Protein AF-A0A1Q8TPG1-F1 (afdb_monomer)

Radius of gyration: 28.43 Å; Cα contacts (8 Å, |Δi|>4): 193; chains: 1; bounding box: 61×36×104 Å

Sequence (249 aa):
MRFALHAEGLSKEALDLLPIDPAAPRGQRLRRALALKKELDELVERAVIAEREEGTTWAQLADATGISKQAAHERWAGNVTAWAANGRTMFPPDSQHSTLEVARRLDQVYADLDSRHSQDAVSSGLEAVRFPGAAAAEAARRERATGLHTRLALLDERLVTAYDEWKLLNDAGARQGARVEALHRLAALNEEIAALYEELTGAEPELADEHRNSAERARTSVTSNREYAELLAAKAEAAPAITSSEGTR

Foldseek 3Di:
DVLLVLVVVLVVLVVVLPDPDPPDDPCPSVVSVVVSVVSVVVSVLVVLLVCLVVLNQLCNVCVVVVHDSVVSCVSRVVVNVVCLLVDPPPPPPPDPDDPLRVQQVSLVVVCVVDVPDDSNNRNCPDCCNVPVCPVVVLVVLNVVLVVLVVVLVVLVVVLVVLVVVLVVCVVVVHDLVSNLVSLQSNLVSLQVNLVSLCVVCVSRVSCNVVSNVSSVVSNVSSVVSNVVSVVSVVVNVPDDPPPPPDPDD

Solvent-accessible surface area (backbone atoms only — not comparable to full-atom values): 13698 Å² total; per-residue (Å²): 114,73,52,59,62,49,51,53,51,50,51,53,55,57,55,68,61,66,68,82,62,88,83,58,62,89,63,52,66,58,53,52,53,51,48,52,49,51,56,50,52,56,43,50,54,50,49,52,41,53,41,21,66,74,61,54,48,55,61,56,54,7,61,78,67,76,49,51,44,65,58,43,41,73,72,42,44,68,59,43,53,52,41,69,75,65,46,95,72,76,59,61,92,84,51,92,64,55,71,69,58,54,28,48,53,49,6,50,57,50,24,72,76,38,85,85,44,54,75,42,66,49,38,63,70,34,56,62,68,73,35,83,57,43,65,59,53,52,50,52,32,47,53,51,38,53,55,50,52,55,53,48,54,56,49,51,56,50,45,54,52,43,49,53,51,36,49,52,37,57,76,69,66,48,61,55,68,62,46,31,53,34,27,50,51,50,19,53,50,23,49,56,50,18,52,52,23,54,55,39,27,76,45,37,58,62,45,25,69,60,24,48,53,50,17,51,52,24,47,51,48,22,51,55,27,48,55,51,23,50,56,46,50,54,54,55,72,69,52,76,82,79,73,80,73,80,80,86,125

Structure (mmCIF, N/CA/C/O backbone):
data_AF-A0A1Q8TPG1-F1
#
_entry.id   AF-A0A1Q8TPG1-F1
#
loop_
_atom_site.group_PDB
_atom_site.id
_atom_site.type_symbol
_atom_site.label_atom_id
_atom_site.label_alt_id
_atom_site.label_comp_id
_atom_site.label_asym_id
_atom_site.label_entity_id
_atom_site.label_seq_id
_atom_site.pdbx_PDB_ins_code
_atom_site.Cartn_x
_atom_site.Cartn_y
_atom_site.Cartn_z
_atom_site.occupancy
_atom_site.B_iso_or_equiv
_atom_site.auth_seq_id
_atom_site.auth_comp_id
_atom_site.auth_asym_id
_atom_site.auth_atom_id
_atom_site.pdbx_PDB_model_num
ATOM 1 N N . MET A 1 1 ? 3.899 0.477 -19.767 1.00 52.19 1 MET A N 1
ATOM 2 C CA . MET A 1 1 ? 3.941 1.222 -21.050 1.00 52.19 1 MET A CA 1
ATOM 3 C C . MET A 1 1 ? 4.735 2.539 -21.037 1.00 52.19 1 MET A C 1
ATOM 5 O O . MET A 1 1 ? 5.465 2.778 -21.989 1.00 52.19 1 MET A O 1
ATOM 9 N N . ARG A 1 2 ? 4.698 3.368 -19.978 1.00 59.44 2 ARG A N 1
ATOM 10 C CA . ARG A 1 2 ? 5.685 4.466 -19.808 1.00 59.44 2 ARG A CA 1
ATOM 11 C C . ARG A 1 2 ? 7.141 3.969 -19.841 1.00 59.44 2 ARG A C 1
ATOM 13 O O . ARG A 1 2 ? 8.011 4.676 -20.322 1.00 59.44 2 ARG A O 1
ATOM 20 N N . PHE A 1 3 ? 7.377 2.740 -19.378 1.00 61.69 3 PHE A N 1
ATOM 21 C CA . PHE A 1 3 ? 8.68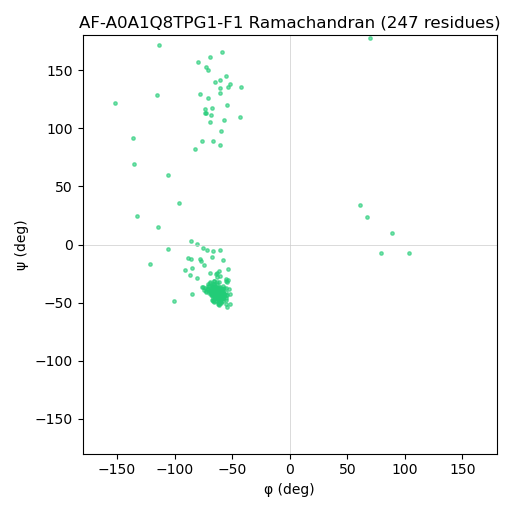7 2.086 -19.357 1.00 61.69 3 PHE A CA 1
ATOM 22 C C . PHE A 1 3 ? 9.408 2.097 -20.717 1.00 61.69 3 PHE A C 1
ATOM 24 O O . PHE A 1 3 ? 10.542 2.545 -20.801 1.00 61.69 3 PHE A O 1
ATOM 31 N N . ALA A 1 4 ? 8.750 1.667 -21.794 1.00 59.38 4 ALA A N 1
ATOM 32 C CA . ALA A 1 4 ? 9.419 1.472 -23.078 1.00 59.38 4 ALA A CA 1
ATOM 33 C C . ALA A 1 4 ? 9.704 2.790 -23.835 1.00 59.38 4 ALA A C 1
ATOM 35 O O . ALA A 1 4 ? 10.794 2.935 -24.378 1.00 59.38 4 ALA A O 1
ATOM 36 N N . LEU A 1 5 ? 8.812 3.796 -23.780 1.00 63.19 5 LEU A N 1
ATOM 37 C CA . LEU A 1 5 ? 9.116 5.146 -24.301 1.00 63.19 5 LEU A CA 1
ATOM 38 C C . LEU A 1 5 ? 10.296 5.781 -23.567 1.00 63.19 5 LEU A C 1
ATOM 40 O O . LEU A 1 5 ? 11.124 6.469 -24.158 1.00 63.19 5 LEU A O 1
ATOM 44 N N . HIS A 1 6 ? 10.360 5.545 -22.261 1.00 68.12 6 HIS A N 1
ATOM 45 C CA . HIS A 1 6 ? 11.427 6.068 -21.430 1.00 68.12 6 HIS A CA 1
ATOM 46 C C . HIS A 1 6 ? 12.752 5.351 -21.688 1.00 68.12 6 HIS A C 1
ATOM 48 O O . HIS A 1 6 ? 13.788 5.999 -21.754 1.00 68.12 6 HIS A O 1
ATOM 54 N N . ALA A 1 7 ? 12.725 4.035 -21.916 1.00 68.06 7 ALA A N 1
ATOM 55 C CA . ALA A 1 7 ? 13.896 3.262 -22.319 1.00 68.06 7 ALA A CA 1
ATOM 56 C C . ALA A 1 7 ? 14.445 3.701 -23.692 1.00 68.06 7 ALA A C 1
ATOM 58 O O . ALA A 1 7 ? 15.659 3.829 -23.851 1.00 68.06 7 ALA A O 1
ATOM 59 N N . GLU A 1 8 ? 13.574 3.992 -24.666 1.00 70.50 8 GLU A N 1
ATOM 60 C CA . GLU A 1 8 ? 13.982 4.552 -25.963 1.00 70.50 8 GLU A CA 1
ATOM 61 C C . GLU A 1 8 ? 14.649 5.927 -25.782 1.00 70.50 8 GLU A C 1
ATOM 63 O O . GLU A 1 8 ? 15.769 6.135 -26.257 1.00 70.50 8 GLU A O 1
ATOM 68 N N . GLY A 1 9 ? 14.015 6.838 -25.033 1.00 74.75 9 GLY A N 1
ATOM 69 C CA . GLY A 1 9 ? 14.579 8.153 -24.707 1.00 74.75 9 GLY A CA 1
ATOM 70 C C . GLY A 1 9 ? 15.949 8.053 -24.032 1.00 74.75 9 GLY A C 1
ATOM 71 O O . GLY A 1 9 ? 16.911 8.668 -24.492 1.00 74.75 9 GLY A O 1
ATOM 72 N N . LEU A 1 10 ? 16.065 7.184 -23.027 1.00 77.75 10 LEU A N 1
ATOM 73 C CA . LEU A 1 10 ? 17.316 6.875 -22.333 1.00 77.75 10 LEU A CA 1
ATOM 74 C C . LEU A 1 10 ? 18.406 6.371 -23.276 1.00 77.75 10 LEU A C 1
ATOM 76 O O . LEU A 1 10 ? 19.554 6.796 -23.166 1.00 77.75 10 LEU A O 1
ATOM 80 N N . SER A 1 11 ? 18.070 5.479 -24.211 1.00 75.19 11 SER A N 1
ATOM 81 C CA . SER A 1 11 ? 19.045 4.953 -25.171 1.00 75.19 11 SER A CA 1
ATOM 82 C C . SER A 1 11 ? 19.607 6.063 -26.063 1.00 75.19 11 SER A C 1
ATOM 84 O O . SER A 1 11 ? 20.819 6.150 -26.262 1.00 75.19 11 SER A O 1
ATOM 86 N N . LYS A 1 12 ? 18.747 6.976 -26.525 1.00 77.06 12 LYS A N 1
ATOM 87 C CA . LYS A 1 12 ? 19.144 8.126 -27.336 1.00 77.06 12 LYS A CA 1
ATOM 88 C C . LYS A 1 12 ? 20.002 9.106 -26.539 1.00 77.06 12 LYS A C 1
ATOM 90 O O . LYS A 1 12 ? 21.052 9.523 -27.017 1.00 77.06 12 LYS A O 1
ATOM 95 N N . GLU A 1 13 ? 19.599 9.429 -25.313 1.00 76.75 13 GLU A N 1
ATOM 96 C CA . GLU A 1 13 ? 20.371 10.303 -24.426 1.00 76.75 13 GLU A CA 1
ATOM 97 C C . GLU A 1 13 ? 21.735 9.705 -24.065 1.00 76.75 13 GLU A C 1
ATOM 99 O O . GLU A 1 13 ? 22.736 10.421 -24.025 1.00 76.75 13 GLU A O 1
ATOM 104 N N . ALA A 1 14 ? 21.801 8.388 -23.854 1.00 78.69 14 ALA A N 1
ATOM 105 C CA . ALA A 1 14 ? 23.050 7.676 -23.615 1.00 78.69 14 ALA A CA 1
ATOM 106 C C . ALA A 1 14 ? 23.975 7.720 -24.839 1.00 78.69 14 ALA A C 1
ATOM 108 O O . ALA A 1 14 ? 25.178 7.939 -24.692 1.00 78.69 14 ALA A O 1
ATOM 109 N N . LEU A 1 15 ? 23.431 7.568 -26.049 1.00 76.06 15 LEU A N 1
ATOM 110 C CA . LEU A 1 15 ? 24.200 7.716 -27.286 1.00 76.06 15 LEU A CA 1
ATOM 111 C C . LEU A 1 15 ? 24.680 9.163 -27.490 1.00 76.06 15 LEU A C 1
ATOM 113 O O . LEU A 1 15 ? 25.825 9.368 -27.890 1.00 76.06 15 LEU A O 1
ATOM 117 N N . ASP A 1 16 ? 23.877 10.164 -27.122 1.00 77.06 16 ASP A N 1
ATOM 118 C CA . ASP A 1 16 ? 24.239 11.591 -27.179 1.00 77.06 16 ASP A CA 1
ATOM 119 C C . ASP A 1 16 ? 25.353 11.990 -26.185 1.00 77.06 16 ASP A C 1
ATOM 121 O O . ASP A 1 16 ? 25.907 13.098 -26.270 1.00 77.06 16 ASP A O 1
ATOM 125 N N . LEU A 1 17 ? 25.711 11.104 -25.247 1.00 71.94 17 LEU A N 1
ATOM 126 C CA . LEU A 1 17 ? 26.881 11.247 -24.373 1.00 71.94 17 LEU A CA 1
ATOM 127 C C . LEU A 1 17 ? 28.185 10.745 -25.005 1.00 71.94 17 LEU A C 1
ATOM 129 O O . LEU A 1 17 ? 29.254 11.144 -24.537 1.00 71.94 17 LEU A O 1
ATOM 133 N N . LEU A 1 18 ? 28.123 9.883 -26.028 1.00 70.56 18 LEU A N 1
ATOM 134 C 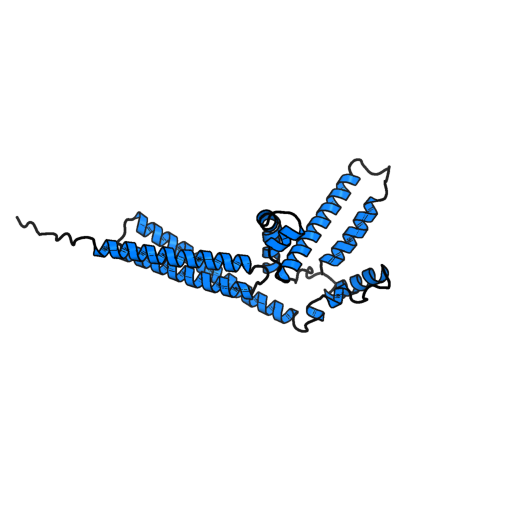CA . LEU A 1 18 ? 29.314 9.289 -26.647 1.00 70.56 18 LEU A CA 1
ATOM 135 C C . LEU A 1 18 ? 30.233 10.321 -27.326 1.00 70.56 18 LEU A C 1
ATOM 137 O O . LEU A 1 18 ? 31.454 10.192 -27.188 1.00 70.56 18 LEU A O 1
ATOM 141 N N . PRO A 1 19 ? 29.728 11.356 -28.031 1.00 72.31 19 PRO A N 1
ATOM 142 C CA . PRO A 1 19 ? 30.597 12.358 -28.628 1.00 72.31 19 PRO A CA 1
ATOM 143 C C . PRO A 1 19 ? 31.301 13.202 -27.558 1.00 72.31 19 PRO A C 1
ATOM 145 O O . PRO A 1 19 ? 30.691 13.960 -26.799 1.00 72.31 19 PRO A O 1
ATOM 148 N N . ILE A 1 20 ? 32.630 13.128 -27.538 1.00 71.75 20 ILE A N 1
ATOM 149 C CA . ILE A 1 20 ? 33.487 14.039 -26.778 1.00 71.75 20 ILE A CA 1
ATOM 150 C C . ILE A 1 20 ? 33.530 15.362 -27.545 1.00 71.75 20 ILE A C 1
ATOM 152 O O . ILE A 1 20 ? 34.404 15.568 -28.377 1.00 71.75 20 ILE A O 1
ATOM 156 N N . ASP A 1 21 ? 32.591 16.267 -27.267 1.00 77.62 21 ASP A N 1
ATOM 157 C CA . ASP A 1 21 ? 32.656 17.639 -27.782 1.00 77.62 21 ASP A CA 1
ATOM 158 C C . ASP A 1 21 ? 33.752 18.415 -27.019 1.00 77.62 21 ASP A C 1
ATOM 160 O O . ASP A 1 21 ? 33.620 18.601 -25.798 1.00 77.62 21 ASP A O 1
ATOM 164 N N . PRO A 1 22 ? 34.863 18.817 -27.670 1.00 75.44 22 PRO A N 1
ATOM 165 C CA . PRO A 1 22 ? 35.931 19.579 -27.028 1.00 75.44 22 PRO A CA 1
ATOM 166 C C . PRO A 1 22 ? 35.556 21.050 -26.789 1.00 75.44 22 PRO A C 1
ATOM 168 O O . PRO A 1 22 ? 36.200 21.699 -25.967 1.00 75.44 22 PRO A O 1
ATOM 171 N N . ALA A 1 23 ? 34.530 21.570 -27.473 1.00 86.06 23 ALA A N 1
ATOM 172 C CA . ALA A 1 23 ? 34.039 22.938 -27.320 1.00 86.06 23 ALA A CA 1
ATOM 173 C C . ALA A 1 23 ? 32.963 23.071 -26.225 1.00 86.06 23 ALA A C 1
ATOM 175 O O . ALA A 1 23 ? 32.637 24.186 -25.811 1.00 86.06 23 ALA A O 1
ATOM 176 N N . ALA A 1 24 ? 32.428 21.954 -25.720 1.00 85.44 24 ALA A N 1
ATOM 177 C CA . ALA A 1 24 ? 31.420 21.967 -24.668 1.00 85.44 24 ALA A CA 1
ATOM 178 C C . ALA A 1 24 ? 31.944 22.627 -23.371 1.00 85.44 24 ALA A C 1
ATOM 180 O O . ALA A 1 24 ? 33.081 22.373 -22.953 1.00 85.44 24 ALA A O 1
ATOM 181 N N . PRO A 1 25 ? 31.109 23.407 -22.656 1.00 90.00 25 PRO A N 1
ATOM 182 C CA . PRO A 1 25 ? 31.486 23.980 -21.368 1.00 90.00 25 PRO A CA 1
ATOM 183 C C . PRO A 1 25 ? 31.945 22.917 -20.360 1.00 90.00 25 PRO A C 1
ATOM 185 O O . PRO A 1 25 ? 31.382 21.817 -20.278 1.00 90.00 25 PRO A O 1
ATOM 188 N N . ARG A 1 26 ? 32.928 23.264 -19.517 1.00 88.44 26 ARG A N 1
ATOM 189 C CA . ARG A 1 26 ? 33.379 22.392 -18.419 1.00 88.44 26 ARG A CA 1
ATOM 190 C C . ARG A 1 26 ? 32.183 21.971 -17.552 1.00 88.44 26 ARG A C 1
ATOM 192 O O . ARG A 1 26 ? 31.309 22.773 -17.233 1.00 88.44 26 ARG A O 1
ATOM 199 N N . GLY A 1 27 ? 32.121 20.687 -17.206 1.00 87.50 27 GLY A N 1
ATOM 200 C CA . GLY A 1 27 ? 31.022 20.112 -16.425 1.00 87.50 27 GLY A CA 1
ATOM 201 C C . GLY A 1 27 ? 29.731 19.810 -17.204 1.00 87.50 27 GLY A C 1
ATOM 202 O O . GLY A 1 27 ? 28.853 19.156 -16.649 1.00 87.50 27 GLY A O 1
ATOM 203 N N . GLN A 1 28 ? 29.600 20.199 -18.482 1.00 86.38 28 GLN A N 1
ATOM 204 C CA . GLN A 1 28 ? 28.425 19.854 -19.304 1.00 86.38 28 GLN A CA 1
ATOM 205 C C . GLN A 1 28 ? 28.232 18.336 -19.422 1.00 86.38 28 GLN A C 1
ATOM 207 O O . GLN A 1 28 ? 27.106 17.852 -19.346 1.00 86.38 28 GLN A O 1
ATOM 212 N N . ARG A 1 29 ? 29.328 17.578 -19.548 1.00 79.38 29 ARG A N 1
ATOM 213 C CA . ARG A 1 29 ? 29.285 16.109 -19.624 1.00 79.38 29 ARG A CA 1
ATOM 214 C C . ARG A 1 29 ? 28.765 15.478 -18.336 1.00 79.38 29 ARG A C 1
ATOM 216 O O . ARG A 1 29 ? 27.876 14.642 -18.399 1.00 79.38 29 ARG A O 1
ATOM 223 N N . LEU A 1 30 ? 29.258 15.931 -17.178 1.00 85.56 30 LEU A N 1
ATOM 224 C CA . LEU A 1 30 ? 28.767 15.465 -15.878 1.00 85.56 30 LEU A CA 1
ATOM 225 C C . LEU A 1 30 ? 27.277 15.786 -15.707 1.00 85.56 30 LEU A C 1
ATOM 227 O O . LEU A 1 30 ? 26.520 14.918 -15.298 1.00 85.56 30 LEU A O 1
ATOM 231 N N . ARG A 1 31 ? 26.838 16.998 -16.075 1.00 86.44 31 ARG A N 1
ATOM 232 C CA . ARG A 1 31 ? 25.416 17.377 -16.014 1.00 86.44 31 ARG A CA 1
ATOM 233 C C . ARG A 1 31 ? 24.535 16.475 -16.879 1.00 86.44 31 ARG A C 1
ATOM 235 O O . ARG A 1 31 ? 23.503 16.024 -16.400 1.00 86.44 31 ARG A O 1
ATOM 242 N N . ARG A 1 32 ? 24.954 16.171 -18.113 1.00 81.38 32 ARG A N 1
ATOM 243 C CA . ARG A 1 32 ? 24.222 15.241 -18.989 1.00 81.38 32 ARG A CA 1
ATOM 244 C C . ARG A 1 32 ? 24.216 13.808 -18.440 1.00 81.38 32 ARG A C 1
ATOM 246 O O . ARG A 1 32 ? 23.175 13.170 -18.454 1.00 81.38 32 ARG A O 1
ATOM 253 N N . ALA A 1 33 ? 25.336 13.322 -17.902 1.00 84.19 33 ALA A N 1
ATOM 254 C CA . ALA A 1 33 ? 25.405 11.992 -17.291 1.00 84.19 33 ALA A CA 1
ATOM 255 C C . ALA A 1 33 ? 24.516 11.872 -16.038 1.00 84.19 33 ALA A C 1
ATOM 257 O O . ALA A 1 33 ? 23.860 10.855 -15.840 1.00 84.19 33 ALA A O 1
ATOM 258 N N . LEU A 1 34 ? 24.460 12.918 -15.206 1.00 88.38 34 LEU A N 1
ATOM 259 C CA . LEU A 1 34 ? 23.561 12.969 -14.050 1.00 88.38 34 LEU A CA 1
ATOM 260 C C . LEU A 1 34 ? 22.087 13.039 -14.465 1.00 88.38 34 LEU A C 1
ATOM 262 O O . LEU A 1 34 ? 21.258 12.422 -13.803 1.00 88.38 34 LEU A O 1
ATOM 266 N N . ALA A 1 35 ? 21.767 13.750 -15.552 1.00 84.00 35 ALA A N 1
ATOM 267 C CA . ALA A 1 35 ? 20.422 13.746 -16.123 1.00 84.00 35 ALA A CA 1
ATOM 268 C C . ALA A 1 35 ? 20.030 12.331 -16.574 1.00 84.00 35 ALA A C 1
ATOM 270 O O . ALA A 1 35 ? 19.037 11.810 -16.084 1.00 84.00 35 ALA A O 1
ATOM 271 N N . LEU A 1 36 ? 20.878 11.657 -17.360 1.00 84.62 36 LEU A N 1
ATOM 272 C CA . LEU A 1 36 ? 20.641 10.271 -17.777 1.00 84.62 36 LEU A CA 1
ATOM 273 C C . LEU A 1 36 ? 20.462 9.325 -16.579 1.00 84.62 36 LEU A C 1
ATOM 275 O O . LEU A 1 36 ? 19.578 8.474 -16.582 1.00 84.62 36 LEU A O 1
ATOM 279 N N . LYS A 1 37 ? 21.283 9.474 -15.529 1.00 90.19 37 LYS A N 1
ATOM 280 C CA . LYS A 1 37 ? 21.128 8.688 -14.298 1.00 90.19 37 LYS A CA 1
ATOM 281 C C . LYS A 1 37 ? 19.748 8.903 -13.673 1.00 90.19 37 LYS A C 1
ATOM 283 O O . LYS A 1 37 ? 19.126 7.929 -13.267 1.00 90.19 37 LYS A O 1
ATOM 288 N N . LYS A 1 38 ? 19.284 10.153 -13.585 1.00 88.69 38 LYS A N 1
ATOM 289 C CA . LYS A 1 38 ? 17.960 10.476 -13.043 1.00 88.69 38 LYS A CA 1
ATOM 290 C C . LYS A 1 38 ? 16.860 9.804 -13.865 1.00 88.69 38 LYS A C 1
ATOM 292 O O . LYS A 1 38 ? 15.999 9.147 -13.294 1.00 88.69 38 LYS A O 1
ATOM 297 N N . GLU A 1 39 ? 16.925 9.916 -15.187 1.00 85.62 39 GLU A N 1
ATOM 298 C CA . GLU A 1 39 ? 15.974 9.257 -16.083 1.00 85.62 39 GLU A CA 1
ATOM 299 C C . GLU A 1 39 ? 16.003 7.724 -15.887 1.00 85.62 39 GLU A C 1
ATOM 301 O O . GLU A 1 39 ? 14.959 7.075 -15.863 1.00 85.62 39 GLU A O 1
ATOM 306 N N . LEU A 1 40 ? 17.179 7.123 -15.669 1.00 88.06 40 LEU A N 1
ATOM 307 C CA . LEU A 1 40 ? 17.306 5.687 -15.406 1.00 88.06 40 LEU A CA 1
ATOM 308 C C . LEU A 1 40 ? 16.713 5.299 -14.046 1.00 88.06 40 LEU A C 1
ATOM 310 O O . LEU A 1 40 ? 16.049 4.270 -13.946 1.00 88.06 40 LEU A O 1
ATOM 314 N N . ASP A 1 41 ? 16.919 6.114 -13.013 1.00 90.88 41 ASP A N 1
ATOM 315 C CA . ASP A 1 41 ? 16.295 5.902 -11.705 1.00 90.88 41 ASP A CA 1
ATOM 316 C C . ASP A 1 41 ? 14.756 5.915 -11.835 1.00 90.88 41 ASP A C 1
ATOM 318 O O . ASP A 1 41 ? 14.096 5.016 -11.313 1.00 90.88 41 ASP A O 1
ATOM 322 N N . GLU A 1 42 ? 14.182 6.839 -12.615 1.00 87.75 42 GLU A N 1
ATOM 323 C CA . GLU A 1 42 ? 12.737 6.864 -12.903 1.00 87.75 42 GLU A CA 1
ATOM 324 C C . GLU A 1 42 ? 12.261 5.620 -13.676 1.00 87.75 42 GLU A C 1
ATOM 326 O O . GLU A 1 42 ? 11.138 5.144 -13.480 1.00 87.75 42 GLU A O 1
ATOM 331 N N . LEU A 1 43 ? 13.094 5.070 -14.567 1.00 86.81 43 LEU A N 1
ATOM 332 C CA . LEU A 1 43 ? 12.784 3.814 -15.254 1.00 86.81 43 LEU A CA 1
ATOM 333 C C . LEU A 1 43 ? 12.685 2.652 -14.264 1.00 86.81 43 LEU A C 1
ATOM 335 O O . LEU A 1 43 ? 11.738 1.868 -14.333 1.00 86.81 43 LEU A O 1
ATOM 339 N N . VAL A 1 44 ? 13.655 2.558 -13.351 1.00 92.81 44 VAL A N 1
ATOM 340 C CA . VAL A 1 44 ? 13.700 1.525 -12.309 1.00 92.81 44 VAL A CA 1
ATOM 341 C C . VAL A 1 44 ? 12.469 1.620 -11.415 1.00 92.81 44 VAL A C 1
ATOM 343 O O . VAL A 1 44 ? 11.835 0.604 -11.153 1.00 92.81 44 VAL A O 1
ATOM 346 N N . GLU A 1 45 ? 12.070 2.823 -11.005 1.00 92.69 45 GLU A N 1
ATOM 347 C CA . GLU A 1 45 ? 10.845 3.022 -10.221 1.00 92.69 45 GLU A CA 1
ATOM 348 C C . GLU A 1 45 ? 9.603 2.479 -10.939 1.00 92.69 45 GLU A C 1
ATOM 350 O O . GLU A 1 45 ? 8.775 1.800 -10.333 1.00 92.69 45 GLU A O 1
ATOM 355 N N . ARG A 1 46 ? 9.481 2.719 -12.250 1.00 87.62 46 ARG A N 1
ATOM 356 C CA . ARG A 1 46 ? 8.357 2.204 -13.048 1.00 87.62 46 ARG A CA 1
ATOM 357 C C . ARG A 1 46 ? 8.403 0.690 -13.227 1.00 87.62 46 ARG A C 1
ATOM 359 O O . ARG A 1 46 ? 7.341 0.078 -13.293 1.00 87.62 46 ARG A O 1
ATOM 366 N N . ALA A 1 47 ? 9.593 0.098 -13.309 1.00 89.88 47 ALA A N 1
ATOM 367 C CA . ALA A 1 47 ? 9.750 -1.354 -13.327 1.00 89.88 47 ALA A CA 1
ATOM 368 C C . ALA A 1 47 ? 9.297 -1.970 -11.999 1.00 89.88 47 ALA A C 1
ATOM 370 O O . ALA A 1 47 ? 8.520 -2.914 -11.999 1.00 89.88 47 ALA A O 1
ATOM 371 N N . VAL A 1 48 ? 9.702 -1.375 -10.873 1.00 94.19 48 VAL A N 1
ATOM 372 C CA . VAL A 1 48 ? 9.274 -1.807 -9.535 1.00 94.19 48 VAL A CA 1
ATOM 373 C C . VAL A 1 48 ? 7.754 -1.742 -9.386 1.00 94.19 48 VAL A C 1
ATOM 375 O O . VAL A 1 48 ? 7.155 -2.673 -8.860 1.00 94.19 48 VAL A O 1
ATOM 378 N N . ILE A 1 49 ? 7.119 -0.672 -9.871 1.00 90.62 49 ILE A N 1
ATOM 379 C CA . ILE A 1 49 ? 5.655 -0.559 -9.873 1.00 90.62 49 ILE A CA 1
ATOM 380 C C . ILE A 1 49 ? 5.015 -1.695 -10.681 1.00 90.62 49 ILE A C 1
ATOM 382 O O . ILE A 1 49 ? 4.091 -2.330 -10.183 1.00 90.62 49 ILE A O 1
ATOM 386 N N . ALA A 1 50 ? 5.509 -1.972 -11.891 1.00 87.25 50 ALA A N 1
ATOM 387 C CA . ALA A 1 50 ? 4.976 -3.048 -12.728 1.00 87.25 50 ALA A CA 1
ATOM 388 C C . ALA A 1 50 ? 5.109 -4.423 -12.046 1.00 87.25 50 ALA A C 1
ATOM 390 O O . ALA A 1 50 ? 4.139 -5.165 -11.966 1.00 87.25 50 ALA A O 1
ATOM 391 N N . GLU A 1 51 ? 6.270 -4.715 -11.461 1.00 92.38 51 GLU A N 1
ATOM 392 C CA . GLU A 1 51 ? 6.500 -5.934 -10.674 1.00 92.38 51 GLU A CA 1
ATOM 393 C C . GLU A 1 51 ? 5.533 -6.047 -9.482 1.00 92.38 51 GLU A C 1
ATOM 395 O O . GLU A 1 51 ? 4.988 -7.115 -9.208 1.00 92.38 51 GLU A O 1
ATOM 400 N N . ARG A 1 52 ? 5.267 -4.941 -8.773 1.00 93.00 52 ARG A N 1
ATOM 401 C CA . ARG A 1 52 ? 4.286 -4.924 -7.674 1.00 93.00 52 ARG A CA 1
ATOM 402 C C . ARG A 1 52 ? 2.865 -5.203 -8.152 1.00 93.00 52 ARG A C 1
ATOM 404 O O . ARG A 1 52 ? 2.142 -5.910 -7.456 1.00 93.00 52 ARG A O 1
ATOM 411 N N . GLU A 1 53 ? 2.470 -4.686 -9.314 1.00 85.00 53 GLU A N 1
ATOM 412 C CA . GLU A 1 53 ? 1.167 -5.002 -9.920 1.00 85.00 53 GLU A CA 1
ATOM 413 C C . GLU A 1 53 ? 1.043 -6.495 -10.267 1.00 85.00 53 GLU A C 1
ATOM 415 O O . GLU A 1 53 ? -0.041 -7.063 -10.159 1.00 85.00 53 GLU A O 1
ATOM 420 N N . GLU A 1 54 ? 2.151 -7.149 -10.623 1.00 86.06 54 GLU A N 1
ATOM 421 C CA . GLU A 1 54 ? 2.215 -8.594 -10.888 1.00 86.06 54 GLU A CA 1
ATOM 422 C C . GLU A 1 54 ? 2.306 -9.450 -9.607 1.00 86.06 54 GLU A C 1
ATOM 424 O O . GLU A 1 54 ? 2.324 -10.681 -9.669 1.00 86.06 54 GLU A O 1
ATOM 429 N N . GLY A 1 55 ? 2.302 -8.816 -8.430 1.00 89.06 55 GLY A N 1
ATOM 430 C CA . GLY A 1 55 ? 2.315 -9.484 -7.129 1.00 89.06 55 GLY A CA 1
ATOM 431 C C . GLY A 1 55 ? 3.711 -9.788 -6.583 1.00 89.06 55 GLY A C 1
ATOM 432 O O . GLY A 1 55 ? 3.827 -10.484 -5.570 1.00 89.06 55 GLY A O 1
ATOM 433 N N . THR A 1 56 ? 4.775 -9.265 -7.198 1.00 93.94 56 THR A N 1
ATOM 434 C CA . THR A 1 56 ? 6.142 -9.420 -6.690 1.00 93.94 56 THR A CA 1
ATOM 435 C C . THR A 1 56 ? 6.260 -8.792 -5.298 1.00 93.94 56 THR A C 1
ATOM 437 O O . THR A 1 56 ? 5.857 -7.657 -5.046 1.00 93.94 56 THR A O 1
ATOM 440 N N . THR A 1 57 ? 6.817 -9.526 -4.337 1.00 94.88 57 THR A N 1
ATOM 441 C CA . THR A 1 57 ? 6.977 -9.050 -2.954 1.00 94.88 57 THR A CA 1
ATOM 442 C C . THR A 1 57 ? 8.190 -8.127 -2.803 1.00 94.88 57 THR A C 1
ATOM 444 O O . THR A 1 57 ? 9.175 -8.238 -3.534 1.00 94.88 57 THR A O 1
ATOM 447 N N . TRP A 1 58 ? 8.199 -7.275 -1.772 1.00 96.25 58 TRP A N 1
ATOM 448 C CA . TRP A 1 58 ? 9.381 -6.465 -1.431 1.00 96.25 58 TRP A CA 1
ATOM 449 C C . TRP A 1 58 ? 10.655 -7.285 -1.205 1.00 96.25 58 TRP A C 1
ATOM 451 O O . TRP A 1 58 ? 11.752 -6.793 -1.447 1.00 96.25 58 TRP A O 1
ATOM 461 N N . ALA A 1 59 ? 10.522 -8.528 -0.732 1.00 96.38 59 ALA A N 1
ATOM 462 C CA . ALA A 1 59 ? 11.661 -9.422 -0.543 1.00 96.38 59 ALA A CA 1
ATOM 463 C C . ALA A 1 59 ? 12.272 -9.853 -1.885 1.00 96.38 59 ALA A C 1
ATOM 465 O O . ALA A 1 59 ? 13.490 -9.844 -2.022 1.00 96.38 59 ALA A O 1
ATOM 466 N N . GLN A 1 60 ? 11.438 -10.166 -2.878 1.00 97.12 60 GLN A N 1
ATOM 467 C CA . GLN A 1 60 ? 11.893 -10.522 -4.225 1.00 97.12 60 GLN A CA 1
ATOM 468 C C . GLN A 1 60 ? 12.512 -9.322 -4.949 1.00 97.12 60 GLN A C 1
ATOM 470 O O . GLN A 1 60 ? 13.560 -9.459 -5.569 1.00 97.12 60 GLN A O 1
ATOM 475 N N . LEU A 1 61 ? 11.926 -8.127 -4.812 1.00 96.81 61 LEU A N 1
ATOM 476 C CA . LEU A 1 61 ? 12.510 -6.896 -5.361 1.00 96.81 61 LEU A CA 1
ATOM 477 C C . LEU A 1 61 ? 13.880 -6.584 -4.748 1.00 96.81 61 LEU A C 1
ATOM 479 O O . LEU A 1 61 ? 14.810 -6.182 -5.447 1.00 96.81 61 LEU A O 1
ATOM 483 N N . ALA A 1 62 ? 14.009 -6.768 -3.436 1.00 96.88 62 ALA A N 1
ATOM 484 C CA . ALA A 1 62 ? 15.261 -6.580 -2.720 1.00 96.88 62 ALA A CA 1
ATOM 485 C C . ALA A 1 62 ? 16.342 -7.568 -3.186 1.00 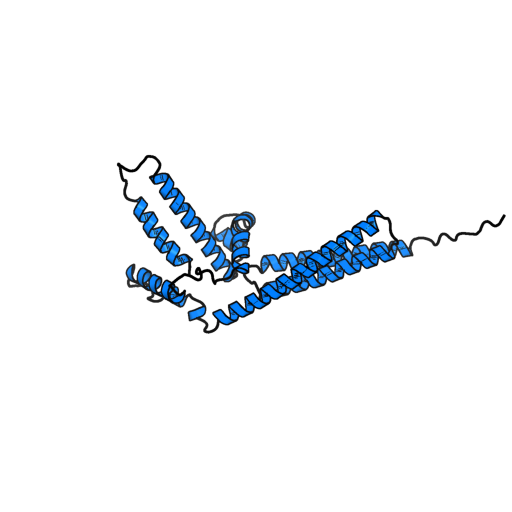96.88 62 ALA A C 1
ATOM 487 O O . ALA A 1 62 ? 17.464 -7.147 -3.461 1.00 96.88 62 ALA A O 1
ATOM 488 N N . ASP A 1 63 ? 15.985 -8.844 -3.356 1.00 97.75 63 ASP A N 1
ATOM 489 C CA . ASP A 1 63 ? 16.872 -9.877 -3.904 1.00 97.75 63 ASP A CA 1
ATOM 490 C C . ASP A 1 63 ? 17.335 -9.530 -5.329 1.00 97.75 63 ASP A C 1
ATOM 492 O O . ASP A 1 63 ? 18.535 -9.463 -5.595 1.00 97.75 63 ASP A O 1
ATOM 496 N N . ALA A 1 64 ? 16.399 -9.164 -6.212 1.00 97.38 64 ALA A N 1
ATOM 497 C CA . ALA A 1 64 ? 16.689 -8.782 -7.597 1.00 97.38 64 ALA A CA 1
ATOM 498 C C . ALA A 1 64 ? 17.613 -7.556 -7.720 1.00 97.38 64 ALA A C 1
ATOM 500 O O . ALA A 1 64 ? 18.321 -7.400 -8.715 1.00 97.38 64 ALA A O 1
ATOM 501 N N . THR A 1 65 ? 17.611 -6.675 -6.718 1.00 96.50 65 THR A N 1
ATOM 502 C CA . THR A 1 65 ? 18.393 -5.429 -6.721 1.00 96.50 65 THR A CA 1
ATOM 503 C C . THR A 1 65 ? 19.620 -5.472 -5.811 1.00 96.50 65 THR A C 1
ATOM 505 O O . THR A 1 65 ? 20.411 -4.528 -5.811 1.00 96.50 65 THR A O 1
ATOM 508 N N . GLY A 1 66 ? 19.815 -6.563 -5.063 1.00 97.31 66 GLY A N 1
ATOM 509 C CA . GLY A 1 66 ? 20.938 -6.739 -4.144 1.00 97.31 66 GLY A CA 1
ATOM 510 C C . GLY A 1 66 ? 20.925 -5.792 -2.937 1.00 97.31 66 GLY A C 1
ATOM 511 O O . GLY A 1 66 ? 21.985 -5.511 -2.376 1.00 97.31 66 GLY A O 1
ATOM 512 N N . ILE A 1 67 ? 19.757 -5.274 -2.540 1.00 98.12 67 ILE A N 1
ATOM 513 C CA . ILE A 1 67 ? 19.595 -4.414 -1.352 1.00 98.12 67 ILE A CA 1
ATOM 514 C C . ILE A 1 67 ? 18.749 -5.113 -0.285 1.00 98.12 67 ILE A C 1
ATOM 516 O O . ILE A 1 67 ? 18.191 -6.181 -0.509 1.00 98.12 67 ILE A O 1
ATOM 520 N N . SER A 1 68 ? 18.651 -4.535 0.914 1.00 97.94 68 SER A N 1
ATOM 521 C CA . SER A 1 68 ? 17.779 -5.092 1.953 1.00 97.94 68 SER A CA 1
ATOM 522 C C . SER A 1 68 ? 16.298 -4.840 1.638 1.00 97.94 68 SER A C 1
ATOM 524 O O . SER A 1 68 ? 15.943 -3.835 1.020 1.00 97.94 68 SER A O 1
ATOM 526 N N . LYS A 1 69 ? 15.407 -5.710 2.141 1.00 97.12 69 LYS A N 1
ATOM 527 C CA . LYS A 1 69 ? 13.943 -5.523 2.047 1.00 97.12 69 LYS A CA 1
ATOM 528 C C . LYS A 1 69 ? 13.503 -4.143 2.546 1.00 97.12 69 LYS A C 1
ATOM 530 O O . LYS A 1 69 ? 12.668 -3.501 1.918 1.00 97.12 69 LYS A O 1
ATOM 535 N N . GLN A 1 70 ? 14.069 -3.694 3.666 1.00 96.38 70 GLN A N 1
ATOM 536 C CA . GLN A 1 70 ? 13.759 -2.387 4.241 1.00 96.38 70 GLN A CA 1
ATOM 537 C C . GLN A 1 70 ? 14.192 -1.248 3.311 1.00 96.38 70 GLN A C 1
ATOM 539 O O . GLN A 1 70 ? 13.395 -0.352 3.063 1.00 96.38 70 GLN A O 1
ATOM 544 N N . ALA A 1 71 ? 15.399 -1.316 2.741 1.00 97.38 71 ALA A N 1
ATOM 545 C CA . ALA A 1 71 ? 15.881 -0.299 1.809 1.00 97.38 71 ALA A CA 1
ATOM 546 C C . ALA A 1 71 ? 15.034 -0.242 0.526 1.00 97.38 71 ALA A C 1
ATOM 548 O O . ALA A 1 71 ? 14.743 0.845 0.037 1.00 97.38 71 ALA A O 1
ATOM 549 N N . ALA A 1 72 ? 14.603 -1.395 0.001 1.00 97.25 72 ALA A N 1
ATOM 550 C CA . ALA A 1 72 ? 13.688 -1.456 -1.139 1.00 97.25 72 ALA A CA 1
ATOM 551 C C . ALA A 1 72 ? 12.342 -0.785 -0.821 1.00 97.25 72 ALA A C 1
ATOM 553 O O . ALA A 1 72 ? 11.875 0.065 -1.579 1.00 97.25 72 ALA A O 1
ATOM 554 N N . HIS A 1 73 ? 11.753 -1.126 0.328 1.00 95.19 73 HIS A N 1
ATOM 555 C CA . HIS A 1 73 ? 10.493 -0.545 0.776 1.00 95.19 73 HIS A CA 1
ATOM 556 C C . HIS A 1 73 ? 10.610 0.972 0.993 1.00 95.19 73 HIS A C 1
ATOM 558 O O . HIS A 1 73 ? 9.829 1.731 0.432 1.00 95.19 73 HIS A O 1
ATOM 564 N N . GLU A 1 74 ? 11.604 1.445 1.751 1.00 96.38 74 GLU A N 1
ATOM 565 C CA . GLU A 1 74 ? 11.831 2.881 1.983 1.00 96.38 74 GLU A CA 1
ATOM 566 C C . GLU A 1 74 ? 12.023 3.659 0.678 1.00 96.38 74 GLU A C 1
ATOM 568 O O . GLU A 1 74 ? 11.543 4.785 0.551 1.00 96.38 74 GLU A O 1
ATOM 573 N N . ARG A 1 75 ? 12.699 3.055 -0.304 1.00 97.25 75 ARG A N 1
ATOM 574 C CA . ARG A 1 75 ? 12.990 3.705 -1.580 1.00 97.25 75 ARG A CA 1
ATOM 575 C C . ARG A 1 75 ? 11.772 3.810 -2.493 1.00 97.25 75 ARG A C 1
ATOM 577 O O . ARG A 1 75 ? 11.643 4.814 -3.187 1.00 97.25 75 ARG A O 1
ATOM 584 N N . TRP A 1 76 ? 10.918 2.788 -2.540 1.00 97.25 76 TRP A N 1
ATOM 585 C CA . TRP A 1 76 ? 9.906 2.674 -3.598 1.00 97.25 76 TRP A CA 1
ATOM 586 C C . TRP A 1 76 ? 8.458 2.614 -3.114 1.00 97.25 76 TRP A C 1
ATOM 588 O O . TRP A 1 76 ? 7.566 2.873 -3.921 1.00 97.25 76 TRP A O 1
ATOM 598 N N . ALA A 1 77 ? 8.186 2.328 -1.837 1.00 93.69 77 ALA A N 1
ATOM 599 C CA . ALA A 1 77 ? 6.813 2.175 -1.348 1.00 93.69 77 ALA A CA 1
ATOM 600 C C . ALA A 1 77 ? 5.970 3.434 -1.583 1.00 93.69 77 ALA A C 1
ATOM 602 O O . ALA A 1 77 ? 4.845 3.330 -2.056 1.00 93.69 77 ALA A O 1
ATOM 603 N N . GLY A 1 78 ? 6.532 4.630 -1.367 1.00 92.38 78 GLY A N 1
ATOM 604 C CA . GLY A 1 78 ? 5.826 5.888 -1.637 1.00 92.38 78 GLY A CA 1
ATOM 605 C C . GLY A 1 78 ? 5.368 6.026 -3.094 1.00 92.38 78 GLY A C 1
ATOM 606 O O . GLY A 1 78 ? 4.252 6.475 -3.350 1.00 92.38 78 GLY A O 1
ATOM 607 N N . ASN A 1 79 ? 6.187 5.573 -4.047 1.00 92.12 79 ASN A N 1
ATOM 608 C CA . ASN A 1 79 ? 5.860 5.621 -5.472 1.00 92.12 79 ASN A CA 1
ATOM 609 C C . ASN A 1 79 ? 4.799 4.580 -5.843 1.00 92.12 79 ASN A C 1
ATOM 611 O O . ASN A 1 79 ? 3.917 4.875 -6.645 1.00 92.12 79 ASN A O 1
ATOM 615 N N . VAL A 1 80 ? 4.856 3.390 -5.239 1.00 92.31 80 VAL A N 1
ATOM 616 C CA . VAL A 1 80 ? 3.840 2.339 -5.413 1.00 92.31 80 VAL A CA 1
ATOM 617 C C . VAL A 1 80 ? 2.499 2.789 -4.834 1.00 92.31 80 VAL A C 1
ATOM 619 O O . VAL A 1 80 ? 1.483 2.674 -5.510 1.00 92.31 80 VAL A O 1
ATOM 622 N N . THR A 1 81 ? 2.484 3.400 -3.648 1.00 88.81 81 THR A N 1
ATOM 623 C CA . THR A 1 81 ? 1.269 3.975 -3.052 1.00 88.81 81 THR A CA 1
ATOM 624 C C . THR A 1 81 ? 0.700 5.103 -3.907 1.00 88.81 81 THR A C 1
ATOM 626 O O . THR A 1 81 ? -0.498 5.133 -4.181 1.00 88.81 81 THR A O 1
ATOM 629 N N . ALA A 1 82 ? 1.549 6.023 -4.378 1.00 86.25 82 ALA A N 1
ATOM 630 C CA . ALA A 1 82 ? 1.114 7.086 -5.279 1.00 86.25 82 ALA A CA 1
ATOM 631 C C . ALA A 1 82 ? 0.565 6.518 -6.597 1.00 86.25 82 ALA A C 1
ATOM 633 O O . ALA A 1 82 ? -0.388 7.062 -7.152 1.00 86.25 82 ALA A O 1
ATOM 634 N N . TRP A 1 83 ? 1.145 5.431 -7.104 1.00 86.56 83 TRP A N 1
ATOM 635 C CA . TRP A 1 83 ? 0.634 4.741 -8.280 1.00 86.56 83 TRP A CA 1
ATOM 636 C C . TRP A 1 83 ? -0.724 4.088 -8.032 1.00 86.56 83 TRP A C 1
ATOM 638 O O . TRP A 1 83 ? -1.628 4.319 -8.828 1.00 86.56 83 TRP A O 1
ATOM 648 N N . ALA A 1 84 ? -0.895 3.349 -6.935 1.00 84.19 84 ALA A N 1
ATOM 649 C CA . ALA A 1 84 ? -2.171 2.737 -6.560 1.00 84.19 84 ALA A CA 1
ATOM 650 C C . ALA A 1 84 ? -3.288 3.793 -6.469 1.00 84.19 84 ALA A C 1
ATOM 652 O O . ALA A 1 84 ? -4.364 3.628 -7.043 1.00 84.19 84 ALA A O 1
ATOM 653 N N . ALA A 1 85 ? -2.985 4.942 -5.852 1.00 78.81 85 ALA A N 1
ATOM 654 C CA . ALA A 1 85 ? -3.929 6.046 -5.698 1.00 78.81 85 ALA A CA 1
ATOM 655 C C . ALA A 1 85 ? -4.284 6.752 -7.024 1.00 78.81 85 ALA A C 1
ATOM 657 O O . ALA A 1 85 ? -5.440 7.103 -7.251 1.00 78.81 85 ALA A O 1
ATOM 658 N N . ASN A 1 86 ? -3.304 6.987 -7.905 1.00 77.75 86 ASN A N 1
ATOM 659 C CA . ASN A 1 86 ? -3.507 7.746 -9.152 1.00 77.75 86 ASN A CA 1
ATOM 660 C C . ASN A 1 86 ? -3.897 6.864 -10.354 1.00 77.75 86 ASN A C 1
ATOM 662 O O . ASN A 1 86 ? -4.466 7.343 -11.341 1.00 77.75 86 ASN A O 1
ATOM 666 N N . GLY A 1 87 ? -3.578 5.575 -10.284 1.00 68.19 87 GLY A N 1
ATOM 667 C CA . GLY A 1 87 ? -3.826 4.573 -11.304 1.00 68.19 87 GLY A CA 1
ATOM 668 C C . GLY A 1 87 ? -2.999 4.698 -12.594 1.00 68.19 87 GLY A C 1
ATOM 669 O O . GLY A 1 87 ? -2.265 5.653 -12.846 1.00 68.19 87 GLY A O 1
ATOM 670 N N . ARG A 1 88 ? -3.213 3.727 -13.492 1.00 65.06 88 ARG A N 1
ATOM 671 C CA . ARG A 1 88 ? -2.627 3.583 -14.845 1.00 65.06 88 ARG A CA 1
ATOM 672 C C . ARG A 1 88 ? -2.937 4.722 -15.827 1.00 65.06 88 ARG A C 1
ATOM 674 O O . ARG A 1 88 ? -2.445 4.720 -16.953 1.00 65.06 88 ARG A O 1
ATOM 681 N N . THR A 1 89 ? -3.760 5.690 -15.437 1.00 53.78 89 THR A N 1
ATOM 682 C CA . THR A 1 89 ? -4.375 6.702 -16.313 1.00 53.78 89 THR A CA 1
ATOM 683 C C . THR A 1 89 ? -3.616 8.020 -16.343 1.00 53.78 89 THR A C 1
ATOM 685 O O . THR A 1 89 ? -4.217 9.080 -16.457 1.00 53.78 89 THR A O 1
ATOM 688 N N . MET A 1 90 ? -2.288 7.977 -16.276 1.00 49.44 90 MET A N 1
ATOM 689 C CA . MET A 1 90 ? -1.485 9.179 -16.463 1.00 49.44 90 MET A CA 1
ATOM 690 C C . MET A 1 90 ? -0.806 9.162 -17.836 1.00 49.44 90 MET A C 1
ATOM 692 O O . MET A 1 90 ? 0.413 9.235 -17.976 1.00 49.44 90 MET A O 1
ATOM 696 N N . PHE A 1 91 ? -1.613 9.107 -18.889 1.00 55.31 91 PHE A N 1
ATOM 697 C CA . PHE A 1 91 ? -1.332 10.065 -19.947 1.00 55.31 91 PHE A CA 1
ATOM 698 C C . PHE A 1 91 ? -1.896 11.393 -19.455 1.00 55.31 91 PHE A C 1
ATOM 700 O O . PHE A 1 91 ? -3.035 11.402 -18.989 1.00 55.31 91 PHE A O 1
ATOM 707 N N . PRO A 1 92 ? -1.128 12.497 -19.484 1.00 58.75 92 PRO A N 1
ATOM 708 C CA . PRO A 1 92 ? -1.732 13.818 -19.392 1.00 58.75 92 PRO A CA 1
ATOM 709 C C . PRO A 1 92 ? -2.989 13.844 -20.275 1.00 58.75 92 PRO A C 1
ATOM 711 O O . PRO A 1 92 ? -2.904 13.316 -21.388 1.00 58.75 92 PRO A O 1
ATOM 714 N N . PRO A 1 93 ? -4.125 14.401 -19.824 1.00 57.00 93 PRO A N 1
ATOM 715 C CA . PRO A 1 93 ? -5.357 14.451 -20.620 1.00 57.00 93 PRO A CA 1
ATOM 716 C C . PRO A 1 93 ? -5.146 15.085 -22.007 1.00 57.00 93 PRO A C 1
ATOM 718 O O . PRO A 1 93 ? -5.878 14.782 -22.941 1.00 57.00 93 PRO A O 1
ATOM 721 N N . ASP A 1 94 ? -4.078 15.872 -22.159 1.00 63.00 94 ASP A N 1
ATOM 722 C CA . ASP A 1 94 ? -3.660 16.517 -23.405 1.00 63.00 94 ASP A CA 1
ATOM 723 C C . ASP A 1 94 ? -2.775 15.632 -24.309 1.00 63.00 94 ASP A C 1
ATOM 725 O O . ASP A 1 94 ? -2.270 16.079 -25.343 1.00 63.00 94 ASP A O 1
ATOM 729 N N . SER A 1 95 ? -2.529 14.375 -23.934 1.00 68.12 95 SER A N 1
ATOM 730 C CA . SER A 1 95 ? -1.702 13.469 -24.731 1.00 68.12 95 SER A CA 1
ATOM 731 C C . SER A 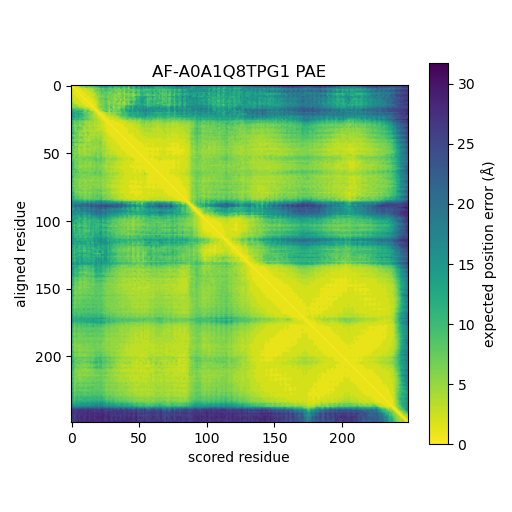1 95 ? -2.468 13.039 -25.971 1.00 68.12 95 SER A C 1
ATOM 733 O O . SER A 1 95 ? -3.431 12.285 -25.893 1.00 68.12 95 SER A O 1
ATOM 735 N N . GLN A 1 96 ? -1.984 13.461 -27.135 1.00 75.31 96 GLN A N 1
ATOM 736 C CA . GLN A 1 96 ? -2.573 13.109 -28.432 1.00 75.31 96 GLN A CA 1
ATOM 737 C C . GLN A 1 96 ? -2.456 11.618 -28.791 1.00 75.31 96 GLN A C 1
ATOM 739 O O . GLN A 1 96 ? -2.982 11.204 -29.817 1.00 75.31 96 GLN A O 1
ATOM 744 N N . HIS A 1 97 ? -1.753 10.823 -27.980 1.00 75.12 97 HIS A N 1
ATOM 745 C CA . HIS A 1 97 ? -1.483 9.418 -28.258 1.00 75.12 97 HIS A CA 1
ATOM 746 C C . HIS A 1 97 ? -2.155 8.535 -27.215 1.00 75.12 97 HIS A C 1
ATOM 748 O O . HIS A 1 97 ? -1.961 8.707 -26.008 1.00 75.12 97 HIS A O 1
ATOM 754 N N . SER A 1 98 ? -2.903 7.548 -27.692 1.00 76.81 98 SER A N 1
ATOM 755 C CA . SER A 1 98 ? -3.419 6.477 -26.856 1.00 76.81 98 SER A CA 1
ATOM 756 C C . SER A 1 98 ? -2.293 5.559 -26.381 1.00 76.81 98 SER A C 1
ATOM 758 O O . SER A 1 98 ? -1.209 5.473 -26.964 1.00 76.81 98 SER A O 1
ATOM 760 N N . THR A 1 99 ? -2.590 4.806 -25.322 1.00 75.25 99 THR A N 1
ATOM 761 C CA . THR A 1 99 ? -1.685 3.782 -24.797 1.00 75.25 99 THR A CA 1
ATOM 762 C C . THR A 1 99 ? -1.294 2.792 -25.905 1.00 75.25 99 THR A C 1
ATOM 764 O O . THR A 1 99 ? -0.132 2.635 -26.260 1.00 75.25 99 THR A O 1
ATOM 767 N N . LEU A 1 100 ? -2.280 2.201 -26.569 1.00 79.88 100 LEU A N 1
ATOM 768 C CA . LEU A 1 100 ? -2.025 1.205 -27.605 1.00 79.88 100 LEU A CA 1
ATOM 769 C C . LEU A 1 100 ? -1.190 1.736 -28.788 1.00 79.88 100 LEU A C 1
ATOM 771 O O . LEU A 1 100 ? -0.354 1.003 -29.310 1.00 79.88 100 LEU A O 1
ATOM 775 N N . GLU A 1 101 ? -1.373 2.994 -29.197 1.00 81.62 101 GLU A N 1
ATOM 776 C CA . GLU A 1 101 ? -0.568 3.611 -30.266 1.00 81.62 101 GLU A CA 1
ATOM 777 C C . GLU A 1 101 ? 0.904 3.748 -29.880 1.00 81.62 101 GLU A C 1
ATOM 779 O O . GLU A 1 101 ? 1.787 3.426 -30.674 1.00 81.62 101 GLU A O 1
ATOM 784 N N . VAL A 1 102 ? 1.173 4.170 -28.645 1.00 81.12 102 VAL A N 1
ATOM 785 C CA . VAL A 1 102 ? 2.533 4.233 -28.107 1.00 81.12 102 VAL A CA 1
ATOM 786 C C . VAL A 1 102 ? 3.179 2.847 -28.088 1.00 81.12 102 VAL A C 1
ATOM 788 O O . VAL A 1 102 ? 4.317 2.705 -28.527 1.00 81.12 102 VAL A O 1
ATOM 791 N N . ALA A 1 103 ? 2.467 1.822 -27.611 1.00 81.44 103 ALA A N 1
ATOM 792 C CA . ALA A 1 103 ? 3.002 0.462 -27.575 1.00 81.44 103 ALA A CA 1
ATOM 793 C C . ALA A 1 103 ? 3.311 -0.079 -28.976 1.00 81.44 103 ALA A C 1
ATOM 795 O O . ALA A 1 103 ? 4.388 -0.621 -29.180 1.00 81.44 103 ALA A O 1
ATOM 796 N N . ARG A 1 104 ? 2.431 0.155 -29.957 1.00 84.25 104 ARG A N 1
ATOM 797 C CA . ARG A 1 104 ? 2.677 -0.231 -31.358 1.00 84.25 104 ARG A CA 1
ATOM 798 C C . ARG A 1 104 ? 3.884 0.473 -31.964 1.00 84.25 104 ARG A C 1
ATOM 800 O O . ARG A 1 104 ? 4.626 -0.124 -32.736 1.00 84.25 104 ARG A O 1
ATOM 807 N N . ARG A 1 105 ? 4.104 1.745 -31.622 1.00 83.69 105 ARG A N 1
ATOM 808 C CA . ARG A 1 105 ? 5.312 2.457 -32.056 1.00 83.69 105 ARG A CA 1
ATOM 809 C C . ARG A 1 105 ? 6.572 1.795 -31.497 1.00 83.69 105 ARG A C 1
ATOM 811 O O . ARG A 1 105 ? 7.558 1.671 -32.210 1.00 83.69 105 ARG A O 1
ATOM 818 N N . LEU A 1 106 ? 6.526 1.360 -30.243 1.00 79.12 106 LEU A N 1
ATOM 819 C CA . LEU A 1 106 ? 7.643 0.677 -29.598 1.00 79.12 106 LEU A CA 1
ATOM 820 C C . LEU A 1 106 ? 7.862 -0.734 -30.142 1.00 79.12 106 LEU A C 1
ATOM 822 O O . LEU A 1 106 ? 9.011 -1.132 -30.290 1.00 79.12 106 LEU A O 1
ATOM 826 N N . ASP A 1 107 ? 6.795 -1.454 -30.487 1.00 83.62 107 ASP A N 1
ATOM 827 C CA . ASP A 1 107 ? 6.900 -2.725 -31.206 1.00 83.62 107 ASP A CA 1
ATOM 828 C C . ASP A 1 107 ? 7.698 -2.561 -32.499 1.00 83.62 107 ASP A C 1
ATOM 830 O O . ASP A 1 107 ? 8.611 -3.340 -32.761 1.00 83.62 107 ASP A O 1
ATOM 834 N N . GLN A 1 108 ? 7.395 -1.510 -33.272 1.00 85.25 108 GLN A N 1
ATOM 835 C CA . GLN A 1 108 ? 8.107 -1.213 -34.512 1.00 85.25 108 GLN A CA 1
ATOM 836 C C . GLN A 1 108 ? 9.589 -0.939 -34.252 1.00 85.25 108 GLN A C 1
ATOM 838 O O . GLN A 1 108 ? 10.441 -1.556 -34.881 1.00 85.25 108 GLN A O 1
ATOM 843 N N . VAL A 1 109 ? 9.902 -0.066 -33.287 1.00 84.12 109 VAL A N 1
ATOM 844 C CA . VAL A 1 109 ? 11.296 0.229 -32.913 1.00 84.12 109 VAL A CA 1
ATOM 845 C C . VAL A 1 109 ? 12.027 -1.047 -32.487 1.00 84.12 109 VAL A C 1
ATOM 847 O O . VAL A 1 109 ? 13.170 -1.265 -32.878 1.00 84.12 109 VAL A O 1
ATOM 850 N N . TYR A 1 110 ? 11.377 -1.913 -31.708 1.00 79.31 110 TYR A N 1
ATOM 851 C CA . TYR A 1 110 ? 11.978 -3.152 -31.225 1.00 79.31 110 TYR A CA 1
ATOM 852 C C . TYR A 1 110 ? 12.198 -4.182 -32.344 1.00 79.31 110 TYR A C 1
ATOM 854 O O . TYR A 1 110 ? 13.249 -4.829 -32.383 1.00 79.31 110 TYR A O 1
ATOM 862 N N . ALA A 1 111 ? 11.249 -4.300 -33.274 1.00 85.75 111 ALA A N 1
ATOM 863 C CA . ALA A 1 111 ? 11.356 -5.149 -34.457 1.00 85.75 111 ALA A CA 1
ATOM 864 C C . ALA A 1 111 ? 12.441 -4.660 -35.436 1.00 85.75 111 ALA A C 1
ATOM 866 O O . ALA A 1 111 ? 13.130 -5.477 -36.045 1.00 85.75 111 ALA A O 1
ATOM 867 N N . ASP A 1 112 ? 12.641 -3.342 -35.548 1.00 86.12 112 ASP A N 1
ATOM 868 C CA . ASP A 1 112 ? 13.669 -2.743 -36.411 1.00 86.12 112 ASP A CA 1
ATOM 869 C C . ASP A 1 112 ? 15.102 -3.009 -35.901 1.00 86.12 112 ASP A C 1
ATOM 871 O O . ASP A 1 112 ? 16.049 -3.006 -36.690 1.00 86.12 112 ASP A O 1
ATOM 875 N N . LEU A 1 113 ? 15.280 -3.263 -34.596 1.00 83.06 113 LEU A N 1
ATOM 876 C CA . LEU A 1 113 ? 16.587 -3.574 -34.000 1.00 83.06 113 LEU A CA 1
ATOM 877 C C . LEU A 1 113 ? 17.072 -5.000 -34.311 1.00 83.06 113 LEU A C 1
ATOM 879 O O . LEU A 1 113 ? 18.271 -5.208 -34.498 1.00 83.06 113 LEU A O 1
ATOM 883 N N . ASP A 1 114 ? 16.169 -5.983 -34.355 1.00 77.94 114 ASP A N 1
ATOM 884 C CA . ASP A 1 114 ? 16.470 -7.364 -34.748 1.00 77.94 114 ASP A CA 1
ATOM 885 C C . ASP A 1 114 ? 15.221 -8.013 -35.354 1.00 77.94 114 ASP A C 1
ATOM 887 O O . ASP A 1 114 ? 14.200 -8.178 -34.691 1.00 77.94 114 ASP A O 1
ATOM 891 N N . SER A 1 115 ? 15.337 -8.468 -36.602 1.00 81.38 115 SER A N 1
ATOM 892 C CA . SER A 1 115 ? 14.270 -9.162 -37.340 1.00 81.38 115 SER A CA 1
ATOM 893 C C . SER A 1 115 ? 13.730 -10.436 -36.668 1.00 81.38 115 SER A C 1
ATOM 895 O O . SER A 1 115 ? 12.704 -10.962 -37.095 1.00 81.38 115 SER A O 1
ATOM 897 N N . ARG A 1 116 ? 14.421 -10.964 -35.649 1.00 87.19 116 ARG A N 1
ATOM 898 C CA . ARG A 1 116 ? 13.977 -12.116 -34.848 1.00 87.19 116 ARG A CA 1
ATOM 899 C C . ARG A 1 116 ? 13.059 -11.726 -33.690 1.00 87.19 116 ARG A C 1
ATOM 901 O O . ARG A 1 116 ? 12.477 -12.615 -33.072 1.00 87.19 116 ARG A O 1
ATOM 908 N N . HIS A 1 117 ? 12.958 -10.442 -33.357 1.00 84.56 117 HIS A N 1
ATOM 909 C CA . HIS A 1 117 ? 12.056 -9.966 -32.317 1.00 84.56 117 HIS A CA 1
ATOM 910 C C . HIS A 1 117 ? 10.592 -10.059 -32.761 1.00 84.56 117 HIS A C 1
ATOM 912 O O . HIS A 1 117 ? 10.271 -9.945 -33.944 1.00 84.56 117 HIS A O 1
ATOM 918 N N . SER A 1 118 ? 9.690 -10.259 -31.795 1.00 87.12 118 SER A N 1
ATOM 919 C CA . SER A 1 118 ? 8.253 -10.263 -32.081 1.00 87.12 118 SER A CA 1
ATOM 920 C C . SER A 1 118 ? 7.791 -8.884 -32.548 1.00 87.12 118 SER A C 1
ATOM 922 O O . SER A 1 118 ? 8.189 -7.870 -31.974 1.00 87.12 118 SER A O 1
ATOM 924 N N . GLN A 1 119 ? 6.900 -8.853 -33.541 1.00 87.62 119 GLN A N 1
ATOM 925 C CA . GLN A 1 119 ? 6.310 -7.615 -34.074 1.00 87.62 119 GLN A CA 1
ATOM 926 C C . GLN A 1 119 ? 5.296 -6.959 -33.126 1.00 87.62 119 GLN A C 1
ATOM 928 O O . GLN A 1 119 ? 4.766 -5.899 -33.431 1.00 87.62 119 GLN A O 1
ATOM 933 N N . ASP A 1 120 ? 4.998 -7.602 -32.003 1.00 87.12 120 ASP A N 1
ATOM 934 C CA . ASP A 1 120 ? 4.067 -7.160 -30.968 1.00 87.12 120 ASP A CA 1
ATOM 935 C C . ASP A 1 120 ? 4.678 -7.302 -29.563 1.00 87.12 120 ASP A C 1
ATOM 937 O O . ASP A 1 120 ? 3.956 -7.456 -28.578 1.00 87.12 120 ASP A O 1
ATOM 941 N N . ALA A 1 121 ? 6.013 -7.290 -29.451 1.00 84.81 121 ALA A N 1
ATOM 942 C CA . ALA A 1 121 ? 6.746 -7.580 -28.214 1.00 84.81 121 ALA A CA 1
ATOM 943 C C . ALA A 1 121 ? 6.309 -6.737 -26.996 1.00 84.81 121 ALA A C 1
ATOM 945 O O . ALA A 1 121 ? 6.385 -7.195 -25.858 1.00 84.81 121 ALA A O 1
ATOM 946 N N . VAL A 1 122 ? 5.844 -5.513 -27.227 1.00 80.88 122 VAL A N 1
ATOM 947 C CA . VAL A 1 122 ? 5.339 -4.565 -26.232 1.00 80.88 122 VAL A CA 1
ATOM 948 C C . VAL A 1 122 ? 3.811 -4.560 -26.199 1.00 80.88 122 VAL A C 1
ATOM 950 O O . VAL A 1 122 ? 3.233 -4.627 -25.111 1.00 80.88 122 VAL A O 1
ATOM 953 N N . SER A 1 123 ? 3.127 -4.464 -27.347 1.00 84.50 123 SER A N 1
ATOM 954 C CA . SER A 1 123 ? 1.657 -4.355 -27.350 1.00 84.50 123 SER A CA 1
ATOM 955 C C . SER A 1 123 ? 0.948 -5.637 -26.915 1.00 84.50 123 SER A C 1
ATOM 957 O O . SER A 1 123 ? -0.082 -5.541 -26.244 1.00 84.50 123 SER A O 1
ATOM 959 N N . SER A 1 124 ? 1.510 -6.817 -27.194 1.00 84.19 124 SER A N 1
ATOM 960 C CA . SER A 1 124 ? 0.976 -8.104 -26.717 1.00 84.19 124 SER A CA 1
ATOM 961 C C . SER A 1 124 ? 1.021 -8.238 -25.193 1.00 84.19 124 SER A C 1
ATOM 963 O O . SER A 1 124 ? 0.199 -8.945 -24.610 1.00 84.19 124 SER A O 1
ATOM 965 N N . GLY A 1 125 ? 1.933 -7.520 -24.530 1.00 79.94 125 GLY A N 1
ATOM 966 C CA . GLY A 1 125 ? 2.036 -7.465 -23.074 1.00 79.94 125 GLY A CA 1
ATOM 967 C C . GLY A 1 125 ? 0.983 -6.574 -22.411 1.00 79.94 125 GLY A C 1
ATOM 968 O O . GLY A 1 125 ? 0.781 -6.666 -21.202 1.00 79.94 125 GLY A O 1
ATOM 969 N N . LEU A 1 126 ? 0.281 -5.722 -23.168 1.00 78.00 126 LEU A N 1
ATOM 970 C CA . LEU A 1 126 ? -0.739 -4.847 -22.598 1.00 78.00 126 LEU A CA 1
ATOM 971 C C . LEU A 1 126 ? -1.965 -5.652 -22.162 1.00 78.00 126 LEU A C 1
ATOM 973 O O . LEU A 1 126 ? -2.610 -6.319 -22.970 1.00 78.00 126 LEU A O 1
ATOM 977 N N . GLU A 1 127 ? -2.372 -5.500 -20.903 1.00 75.38 127 GLU A N 1
ATOM 978 C CA . GLU A 1 127 ? -3.583 -6.151 -20.388 1.00 75.38 127 GLU A CA 1
ATOM 979 C C . GLU A 1 127 ? -4.833 -5.828 -21.207 1.00 75.38 127 GLU A C 1
ATOM 981 O O . GLU A 1 127 ? -5.646 -6.710 -21.442 1.00 75.38 127 GLU A O 1
ATOM 986 N N . ALA A 1 128 ? -4.975 -4.593 -21.699 1.00 73.19 128 ALA A N 1
ATOM 987 C CA . ALA A 1 128 ? -6.114 -4.208 -22.532 1.00 73.19 128 ALA A CA 1
ATOM 988 C C . ALA A 1 128 ? -6.180 -4.980 -23.865 1.00 73.19 128 ALA A C 1
ATOM 990 O O . ALA A 1 128 ? -7.259 -5.109 -24.440 1.00 73.19 128 ALA A O 1
ATOM 991 N N . VAL A 1 129 ? -5.040 -5.482 -24.353 1.00 77.88 129 VAL A N 1
ATOM 992 C CA . VAL A 1 129 ? -4.952 -6.330 -25.549 1.00 77.88 129 VAL A CA 1
ATOM 993 C C . VAL A 1 129 ? -5.213 -7.791 -25.183 1.00 77.88 129 VAL A C 1
ATOM 995 O O . VAL A 1 129 ? -5.962 -8.469 -25.880 1.00 77.88 129 VAL A O 1
ATOM 998 N N . ARG A 1 130 ? -4.648 -8.269 -24.067 1.00 81.06 130 ARG A N 1
ATOM 999 C CA . ARG A 1 130 ? -4.803 -9.658 -23.596 1.00 81.06 130 ARG A CA 1
ATOM 1000 C C . ARG A 1 130 ? -6.206 -9.966 -23.069 1.00 81.06 130 ARG A C 1
ATOM 1002 O O . ARG A 1 130 ? -6.687 -11.085 -23.224 1.00 81.06 130 ARG A O 1
ATOM 1009 N N . PHE A 1 131 ? -6.853 -8.985 -22.448 1.00 81.94 131 PHE A N 1
ATOM 1010 C CA . PHE A 1 131 ? -8.116 -9.130 -21.733 1.00 81.94 131 PHE A CA 1
ATOM 1011 C C . PHE A 1 131 ? -9.054 -7.965 -22.082 1.00 81.94 131 PHE A C 1
ATOM 1013 O O . PHE A 1 131 ? -9.035 -6.914 -21.427 1.00 81.94 131 PHE A O 1
ATOM 1020 N N . PRO A 1 132 ? -9.906 -8.128 -23.110 1.00 80.38 132 PRO A N 1
ATOM 1021 C CA . PRO A 1 132 ? -10.938 -7.150 -23.427 1.00 80.38 132 PRO A CA 1
ATOM 1022 C C . PRO A 1 132 ? -11.815 -6.888 -22.195 1.00 80.38 132 PRO A C 1
ATOM 1024 O O . PRO A 1 132 ? -12.423 -7.805 -21.650 1.00 80.38 132 PRO A O 1
ATOM 1027 N N . GLY A 1 133 ? -11.851 -5.638 -21.730 1.00 83.44 133 GLY A N 1
ATOM 1028 C CA . GLY A 1 133 ? -12.555 -5.249 -20.501 1.00 83.44 133 GLY A CA 1
ATOM 1029 C C . GLY A 1 133 ? -11.655 -4.992 -19.289 1.00 83.44 133 GLY A C 1
ATOM 1030 O O . GLY A 1 133 ? -12.150 -4.439 -18.309 1.00 83.44 133 GLY A O 1
ATOM 1031 N N . ALA A 1 134 ? -10.346 -5.269 -19.364 1.00 81.19 134 ALA A N 1
ATOM 1032 C CA . ALA A 1 134 ? -9.396 -4.959 -18.288 1.00 81.19 134 ALA A CA 1
ATOM 1033 C C . ALA A 1 134 ? -9.466 -3.490 -17.841 1.00 81.19 134 ALA A C 1
ATOM 1035 O O . ALA A 1 134 ? -9.428 -3.206 -16.652 1.00 81.19 134 ALA A O 1
ATOM 1036 N N . ALA A 1 135 ? -9.663 -2.552 -18.775 1.00 77.31 135 ALA A N 1
ATOM 1037 C CA . ALA A 1 135 ? -9.820 -1.134 -18.446 1.00 77.31 135 ALA A CA 1
ATOM 1038 C C . ALA A 1 135 ? -11.074 -0.842 -17.600 1.00 77.31 135 ALA A C 1
ATOM 1040 O O . ALA A 1 135 ? -11.011 -0.048 -16.665 1.00 77.31 135 ALA A O 1
ATOM 1041 N N . ALA A 1 136 ? -12.205 -1.485 -17.908 1.00 82.75 136 ALA A N 1
ATOM 1042 C CA . ALA A 1 136 ? -13.442 -1.320 -17.146 1.00 82.75 136 ALA A CA 1
ATOM 1043 C C . ALA A 1 136 ? -13.354 -2.012 -15.777 1.00 82.75 136 ALA A C 1
ATOM 1045 O O . ALA A 1 136 ? -13.783 -1.444 -14.777 1.00 82.75 136 ALA A O 1
ATOM 1046 N N . ALA A 1 137 ? -12.750 -3.205 -15.722 1.00 85.38 137 ALA A N 1
ATOM 1047 C CA . ALA A 1 137 ? -12.491 -3.917 -14.472 1.00 85.38 137 ALA A CA 1
ATOM 1048 C C . ALA A 1 137 ? -11.565 -3.112 -13.546 1.00 85.38 137 ALA A C 1
ATOM 1050 O O . ALA A 1 137 ? -11.852 -2.960 -12.363 1.00 85.38 137 ALA A O 1
ATOM 1051 N N . GLU A 1 138 ? -10.502 -2.531 -14.099 1.00 83.06 138 GLU A N 1
ATOM 1052 C CA . GLU A 1 138 ? -9.576 -1.653 -13.387 1.00 83.06 138 GLU A CA 1
ATOM 1053 C C . GLU A 1 138 ? -10.264 -0.376 -12.880 1.00 83.06 138 GLU A C 1
ATOM 1055 O O . GLU A 1 138 ? -10.055 0.028 -11.738 1.00 83.06 138 GLU A O 1
ATOM 1060 N N . ALA A 1 139 ? -11.124 0.248 -13.691 1.00 84.12 139 ALA A N 1
ATOM 1061 C CA . ALA A 1 139 ? -11.907 1.405 -13.257 1.00 84.12 139 ALA A CA 1
ATOM 1062 C C . ALA A 1 139 ? -12.846 1.051 -12.089 1.00 84.12 139 ALA A C 1
ATOM 1064 O O . ALA A 1 139 ? -12.859 1.757 -11.082 1.00 84.12 139 ALA A O 1
ATOM 1065 N N . ALA A 1 140 ? -13.564 -0.073 -12.182 1.00 89.44 140 ALA A N 1
ATOM 1066 C CA . ALA A 1 140 ? -14.445 -0.555 -11.118 1.00 89.44 140 ALA A CA 1
ATOM 1067 C C . ALA A 1 140 ? -13.670 -0.908 -9.834 1.00 89.44 140 ALA A C 1
ATOM 1069 O O . ALA A 1 140 ? -14.113 -0.595 -8.727 1.00 89.44 140 ALA A O 1
ATOM 1070 N N . ARG A 1 141 ? -12.484 -1.517 -9.969 1.00 89.44 141 ARG A N 1
ATOM 1071 C CA . ARG A 1 141 ? -11.573 -1.799 -8.849 1.00 89.44 141 ARG A CA 1
ATOM 1072 C C . ARG A 1 141 ? -11.196 -0.515 -8.105 1.00 89.44 141 ARG A C 1
ATOM 1074 O O . ARG A 1 141 ? -11.281 -0.480 -6.880 1.00 89.44 141 ARG A O 1
ATOM 1081 N N . ARG A 1 142 ? -10.848 0.553 -8.828 1.00 85.56 142 ARG A N 1
ATOM 1082 C CA . ARG A 1 142 ? -10.490 1.853 -8.231 1.00 85.56 142 ARG A CA 1
ATOM 1083 C C . ARG A 1 142 ? -11.659 2.575 -7.595 1.00 85.56 142 ARG A C 1
ATOM 1085 O O . ARG A 1 142 ? -11.492 3.184 -6.542 1.00 85.56 142 ARG A O 1
ATOM 1092 N N . GLU A 1 143 ? -12.830 2.522 -8.218 1.00 90.81 143 GLU A N 1
ATOM 1093 C CA . GLU A 1 143 ? -14.045 3.070 -7.621 1.00 90.81 143 GLU A CA 1
ATOM 1094 C C . GLU A 1 143 ? -14.315 2.392 -6.272 1.00 90.81 143 GLU A C 1
ATOM 1096 O O . GLU A 1 143 ? -14.520 3.068 -5.261 1.00 90.81 143 GLU A O 1
ATOM 1101 N N . ARG A 1 144 ? -14.187 1.058 -6.223 1.00 94.44 144 ARG A N 1
ATOM 1102 C CA . ARG A 1 144 ? -14.274 0.299 -4.973 1.00 94.44 144 ARG A CA 1
ATOM 1103 C C . ARG A 1 144 ? -13.202 0.725 -3.966 1.00 94.44 144 ARG A C 1
ATOM 1105 O O . ARG A 1 144 ? -13.556 1.012 -2.825 1.00 94.44 144 ARG A O 1
ATOM 1112 N N . ALA A 1 145 ? -11.929 0.787 -4.363 1.00 92.25 145 ALA A N 1
ATOM 1113 C CA . ALA A 1 145 ? -10.830 1.200 -3.484 1.00 92.25 145 ALA A CA 1
ATOM 1114 C C . ALA A 1 145 ? -11.051 2.611 -2.910 1.00 92.25 145 ALA A C 1
ATOM 1116 O O . ALA A 1 145 ? -10.927 2.821 -1.708 1.00 92.25 145 ALA A O 1
ATOM 1117 N N . THR A 1 146 ? -11.494 3.558 -3.739 1.00 91.75 146 THR A N 1
ATOM 1118 C CA . THR A 1 146 ? -11.832 4.930 -3.322 1.00 91.75 146 THR A CA 1
ATOM 1119 C C . THR A 1 146 ? -12.952 4.944 -2.281 1.00 91.75 146 THR A C 1
ATOM 1121 O O . THR A 1 146 ? -12.867 5.654 -1.275 1.00 91.75 146 THR A O 1
ATOM 1124 N N . GLY A 1 147 ? -13.996 4.136 -2.488 1.00 95.69 147 G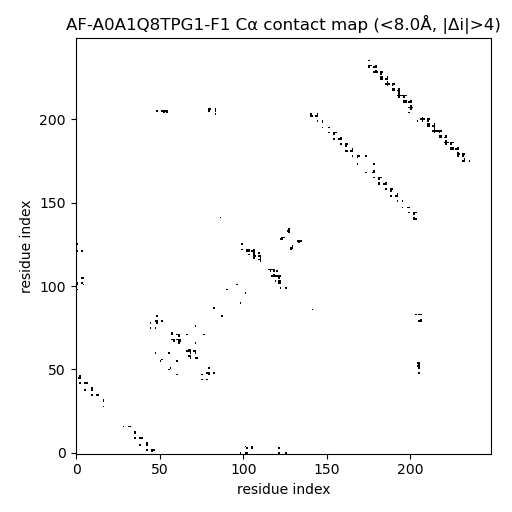LY A N 1
ATOM 1125 C CA . GLY A 1 147 ? -15.076 3.975 -1.515 1.00 95.69 147 GLY A CA 1
ATOM 1126 C C . GLY A 1 147 ? -14.590 3.385 -0.187 1.00 95.69 147 GLY A C 1
ATOM 1127 O O . GLY A 1 147 ? -14.999 3.850 0.878 1.00 95.69 147 GLY A O 1
ATOM 1128 N N . LEU A 1 148 ? -13.686 2.401 -0.235 1.00 96.75 148 LEU A N 1
ATOM 1129 C CA . LEU A 1 148 ? -13.070 1.798 0.951 1.00 96.75 148 LEU A CA 1
ATOM 1130 C C . LEU A 1 148 ? -12.194 2.802 1.715 1.00 96.75 148 LEU A C 1
ATOM 1132 O O . LEU A 1 148 ? -12.395 2.963 2.916 1.00 96.75 148 LEU A O 1
ATOM 1136 N N . HIS A 1 149 ? -11.308 3.537 1.035 1.00 95.38 149 HIS A N 1
ATOM 1137 C CA . HIS A 1 149 ? -10.475 4.584 1.647 1.00 95.38 149 HIS A CA 1
ATOM 1138 C C . HIS A 1 149 ? -11.309 5.703 2.270 1.00 95.38 149 HIS A C 1
ATOM 1140 O O . HIS A 1 149 ? -11.016 6.154 3.373 1.00 95.38 149 HIS A O 1
ATOM 1146 N N . THR A 1 150 ? -12.397 6.111 1.613 1.00 96.75 150 THR A N 1
ATOM 1147 C CA . THR A 1 150 ? -13.326 7.107 2.171 1.00 96.75 150 THR A CA 1
ATOM 1148 C C . THR A 1 150 ? -13.942 6.620 3.483 1.00 96.75 150 THR A C 1
ATOM 1150 O O . THR A 1 150 ? -14.006 7.362 4.461 1.00 96.75 150 THR A O 1
ATOM 1153 N N . ARG A 1 151 ? -14.382 5.356 3.532 1.00 98.31 151 ARG A N 1
ATOM 1154 C CA . ARG A 1 151 ? -14.921 4.751 4.760 1.00 98.31 151 ARG A CA 1
ATOM 1155 C C . ARG A 1 151 ? -13.854 4.614 5.844 1.00 98.31 151 ARG A C 1
ATOM 1157 O O . ARG A 1 151 ? -14.156 4.864 7.006 1.00 98.31 151 ARG A O 1
ATOM 1164 N N . LEU A 1 152 ? -12.637 4.236 5.465 1.00 97.88 152 LEU A N 1
ATOM 1165 C CA . LEU A 1 152 ? -11.507 4.100 6.375 1.00 97.88 152 LEU A CA 1
ATOM 1166 C C . LEU A 1 152 ? -11.157 5.442 7.032 1.00 97.88 152 LEU A C 1
ATOM 1168 O O . LEU A 1 152 ? -11.080 5.501 8.253 1.00 97.88 152 LEU A O 1
ATOM 1172 N N . ALA A 1 153 ? -11.080 6.527 6.256 1.00 97.44 153 ALA A N 1
ATOM 1173 C CA . ALA A 1 153 ? -10.826 7.870 6.779 1.00 97.44 153 ALA A CA 1
ATOM 1174 C C . ALA A 1 153 ? -11.864 8.295 7.836 1.00 97.44 153 ALA A C 1
ATOM 1176 O O . ALA A 1 153 ? -11.506 8.803 8.897 1.00 97.44 153 ALA A O 1
ATOM 1177 N N . LEU A 1 154 ? -13.150 8.012 7.596 1.00 98.38 154 LEU A N 1
ATOM 1178 C CA . LEU A 1 154 ? -14.215 8.280 8.571 1.00 98.38 154 LEU A CA 1
ATOM 1179 C C . LEU A 1 154 ? -14.075 7.436 9.850 1.00 98.38 154 LEU A C 1
ATOM 1181 O O . LEU A 1 154 ? -14.419 7.899 10.940 1.00 98.38 154 LEU A O 1
ATOM 1185 N N . LEU A 1 155 ? -13.609 6.187 9.743 1.00 98.31 155 LEU A N 1
ATOM 1186 C CA . LEU A 1 155 ? -13.344 5.346 10.913 1.00 98.31 155 LEU A CA 1
ATOM 1187 C C . LEU A 1 155 ? -12.120 5.818 11.694 1.00 98.31 155 LEU A C 1
ATOM 1189 O O . LEU A 1 155 ? -12.176 5.810 12.921 1.00 98.31 155 LEU A O 1
ATOM 1193 N N . ASP A 1 156 ? -11.069 6.273 11.017 1.00 97.94 156 ASP A N 1
ATOM 1194 C CA . ASP A 1 156 ? -9.875 6.823 11.660 1.00 97.94 156 ASP A CA 1
ATOM 1195 C C . ASP A 1 156 ? -10.211 8.086 12.470 1.00 97.94 156 ASP A C 1
ATOM 1197 O O . ASP A 1 156 ? -9.812 8.201 13.629 1.00 97.94 156 ASP A O 1
ATOM 1201 N N . GLU A 1 157 ? -11.033 8.995 11.933 1.00 98.25 157 GLU A N 1
ATOM 1202 C CA . GLU A 1 157 ? -11.523 10.171 12.674 1.00 98.25 157 GLU A CA 1
ATOM 1203 C C . GLU A 1 157 ? -12.317 9.777 13.934 1.00 98.25 157 GLU A C 1
ATOM 1205 O O . GLU A 1 157 ? -12.126 10.336 15.024 1.00 98.25 157 GLU A O 1
ATOM 1210 N N . ARG A 1 158 ? -13.195 8.770 13.807 1.00 98.56 158 ARG A N 1
ATOM 1211 C CA . ARG A 1 158 ? -13.956 8.217 14.938 1.00 98.56 158 ARG A CA 1
ATOM 1212 C C . ARG A 1 158 ? -13.038 7.547 15.959 1.00 98.56 158 ARG A C 1
ATOM 1214 O O . ARG A 1 158 ? -13.277 7.689 17.158 1.00 98.56 158 ARG A O 1
ATOM 1221 N N . LEU A 1 159 ? -12.004 6.840 15.506 1.00 98.44 159 LEU A N 1
ATOM 1222 C CA . LEU A 1 159 ? -11.031 6.163 16.358 1.00 98.44 159 LEU A CA 1
ATOM 1223 C C . LEU A 1 159 ? -10.222 7.170 17.176 1.00 98.44 159 LEU A C 1
ATOM 1225 O O . LEU A 1 159 ? -10.105 6.995 18.387 1.00 98.44 159 LEU A O 1
ATOM 1229 N N . VAL A 1 160 ? -9.731 8.241 16.545 1.00 98.31 160 VAL A N 1
ATOM 1230 C CA . VAL A 1 160 ? -9.025 9.336 17.232 1.00 98.31 160 VAL A CA 1
ATOM 1231 C C . VAL A 1 160 ? -9.916 9.954 18.309 1.00 98.31 160 VAL A C 1
ATOM 1233 O O . VAL A 1 160 ? -9.511 10.049 19.465 1.00 98.31 160 VAL A O 1
ATOM 1236 N N . THR A 1 161 ? -11.165 10.277 17.966 1.00 98.38 161 THR A N 1
ATOM 1237 C CA . THR A 1 161 ? -12.125 10.862 18.917 1.00 98.38 161 THR A CA 1
ATOM 1238 C C . THR A 1 161 ? -12.402 9.930 20.104 1.00 98.38 161 THR A C 1
ATOM 1240 O O . THR A 1 161 ? -12.395 10.364 21.256 1.00 98.38 161 THR A O 1
ATOM 1243 N N . ALA A 1 162 ? -12.623 8.637 19.847 1.00 98.06 162 ALA A N 1
ATOM 1244 C CA . ALA A 1 162 ? -12.859 7.646 20.897 1.00 98.06 162 ALA A CA 1
ATOM 1245 C C . ALA A 1 162 ? -11.621 7.434 21.785 1.00 98.06 162 ALA A C 1
ATOM 1247 O O . ALA A 1 162 ? -11.751 7.193 22.987 1.00 98.06 162 ALA A O 1
ATOM 1248 N N . TYR A 1 163 ? -10.422 7.538 21.211 1.00 98.38 163 TYR A N 1
ATOM 1249 C CA . TYR A 1 163 ? -9.173 7.427 21.955 1.00 98.38 163 TYR A CA 1
ATOM 1250 C C . TYR A 1 163 ? -8.973 8.624 22.889 1.00 98.38 163 TYR A C 1
ATOM 1252 O O . TYR A 1 163 ? -8.639 8.435 24.060 1.00 98.38 163 TYR A O 1
ATOM 1260 N N . ASP A 1 164 ? -9.244 9.838 22.408 1.00 98.38 164 ASP A N 1
ATOM 1261 C CA . ASP A 1 164 ? -9.191 11.053 23.224 1.00 98.38 164 ASP A CA 1
ATOM 1262 C C . ASP A 1 164 ? -10.213 11.014 24.371 1.00 98.38 164 ASP A C 1
ATOM 1264 O O . ASP A 1 164 ? -9.886 11.375 25.505 1.00 98.38 164 ASP A O 1
ATOM 1268 N N . GLU A 1 165 ? -11.424 10.507 24.117 1.00 98.06 165 GLU A N 1
ATOM 1269 C CA . GLU A 1 165 ? -12.436 10.285 25.157 1.00 98.06 165 GLU A CA 1
ATOM 1270 C C . GLU A 1 165 ? -11.947 9.285 26.215 1.00 98.06 165 GLU A C 1
ATOM 1272 O O . GLU A 1 165 ? -12.000 9.567 27.416 1.00 98.06 165 GLU A O 1
ATOM 1277 N N . TRP A 1 166 ? -11.445 8.121 25.788 1.00 98.12 166 TRP A N 1
ATOM 1278 C CA . TRP A 1 166 ? -10.902 7.112 26.699 1.00 98.12 166 TRP A CA 1
ATOM 1279 C C . TRP A 1 166 ? -9.768 7.688 27.557 1.00 98.12 166 TRP A C 1
ATOM 1281 O O . TRP A 1 166 ? -9.753 7.490 28.777 1.00 98.12 166 TRP A O 1
ATOM 1291 N N . LYS A 1 167 ? -8.855 8.447 26.943 1.00 98.31 167 LYS A N 1
ATOM 1292 C CA . LYS A 1 167 ? -7.744 9.100 27.635 1.00 98.31 167 LYS A CA 1
ATOM 1293 C C . LYS A 1 167 ? -8.245 10.099 28.677 1.00 98.31 167 LYS A C 1
ATOM 1295 O O . LYS A 1 167 ? -7.814 10.036 29.825 1.00 98.31 167 LYS A O 1
ATOM 1300 N N . LEU A 1 168 ? -9.205 10.955 28.320 1.00 98.25 168 LEU A N 1
ATOM 1301 C CA . LEU A 1 168 ? -9.819 11.908 29.247 1.00 98.25 168 LEU A CA 1
ATOM 1302 C C . LEU A 1 168 ? -10.457 11.196 30.451 1.00 98.25 168 LEU A C 1
ATOM 1304 O O . LEU A 1 168 ? -10.248 11.597 31.596 1.00 98.25 168 LEU A O 1
ATOM 1308 N N . LEU A 1 169 ? -11.214 10.121 30.209 1.00 97.81 169 LEU A N 1
ATOM 1309 C CA . LEU A 1 169 ? -11.834 9.318 31.268 1.00 97.81 169 LEU A CA 1
ATOM 1310 C C . LEU A 1 169 ? -10.788 8.662 32.175 1.00 97.81 169 LEU A C 1
ATOM 1312 O O . LEU A 1 169 ? -10.999 8.551 33.387 1.00 97.81 169 LEU A O 1
ATOM 1316 N N . ASN A 1 170 ? -9.675 8.211 31.599 1.00 96.00 170 ASN A N 1
ATOM 1317 C CA . ASN A 1 170 ? -8.578 7.620 32.346 1.00 96.00 170 ASN A CA 1
ATOM 1318 C C . ASN A 1 170 ? -7.867 8.651 33.232 1.00 96.00 170 ASN A C 1
ATOM 1320 O O . ASN A 1 170 ? -7.707 8.408 34.428 1.00 96.00 170 ASN A O 1
ATOM 1324 N N . ASP A 1 171 ? -7.529 9.812 32.675 1.00 97.44 171 ASP A N 1
ATOM 1325 C CA . ASP A 1 171 ? -6.825 10.891 33.374 1.00 97.44 171 ASP A CA 1
ATOM 1326 C C . ASP A 1 171 ? -7.689 11.511 34.485 1.00 97.44 171 ASP A C 1
ATOM 1328 O O . ASP A 1 171 ? -7.194 11.822 35.569 1.00 97.44 171 ASP A O 1
ATOM 1332 N N . ALA A 1 172 ? -9.003 11.615 34.265 1.00 97.00 172 ALA A N 1
ATOM 1333 C CA . ALA A 1 172 ? -9.958 12.084 35.268 1.00 97.00 172 ALA A CA 1
ATOM 1334 C C . ALA A 1 172 ? -10.275 11.042 36.360 1.00 97.00 172 ALA A C 1
ATOM 1336 O O . ALA A 1 172 ? -11.056 11.325 37.270 1.00 97.00 172 ALA A O 1
ATOM 1337 N N . GLY A 1 173 ? -9.730 9.822 36.266 1.00 95.19 173 GLY A N 1
ATOM 1338 C CA . GLY A 1 173 ? -10.035 8.741 37.203 1.00 95.19 173 GLY A CA 1
ATOM 1339 C C . GLY A 1 173 ? -11.518 8.354 37.208 1.00 95.19 173 GLY A C 1
ATOM 1340 O O . GLY A 1 173 ? -12.059 8.001 38.256 1.00 95.19 173 GLY A O 1
ATOM 1341 N N . ALA A 1 174 ? -12.188 8.433 36.053 1.00 95.25 174 ALA A N 1
ATOM 1342 C CA . ALA A 1 174 ? -13.624 8.200 35.932 1.00 95.25 174 ALA A CA 1
ATOM 1343 C C . ALA A 1 174 ? -14.044 6.794 36.408 1.00 95.25 174 ALA A C 1
ATOM 1345 O O . ALA A 1 174 ? -13.228 5.871 36.562 1.00 95.25 174 ALA A O 1
ATOM 1346 N N . ARG A 1 175 ? -15.357 6.602 36.612 1.00 93.88 175 ARG A N 1
ATOM 1347 C CA . ARG A 1 175 ? -15.921 5.297 37.007 1.00 93.88 175 ARG A CA 1
ATOM 1348 C C . ARG A 1 175 ? -15.434 4.201 36.056 1.00 93.88 175 ARG A C 1
ATOM 1350 O O . ARG A 1 175 ? -15.396 4.407 34.845 1.00 93.88 175 ARG A O 1
ATOM 1357 N N . GLN A 1 176 ? -15.082 3.036 36.602 1.00 93.88 176 GLN A N 1
ATOM 1358 C CA . GLN A 1 176 ? -14.529 1.926 35.814 1.00 93.88 176 GLN A CA 1
ATOM 1359 C C . GLN A 1 176 ? -15.448 1.518 34.658 1.00 93.88 176 GLN A C 1
ATOM 1361 O O . GLN A 1 176 ? -14.951 1.362 33.551 1.00 93.88 176 GLN A O 1
ATOM 1366 N N . GLY A 1 177 ? -16.768 1.470 34.874 1.00 94.94 177 GLY A N 1
ATOM 1367 C CA . GLY A 1 177 ? -17.734 1.155 33.813 1.00 94.94 177 GLY A CA 1
ATOM 1368 C C . GLY A 1 177 ? -17.615 2.062 32.581 1.00 94.94 177 GLY A C 1
ATOM 1369 O O . GLY A 1 177 ? -17.551 1.562 31.467 1.00 94.94 177 GLY A O 1
ATOM 1370 N N . ALA A 1 178 ? -17.456 3.378 32.767 1.00 95.88 178 ALA A N 1
ATOM 1371 C CA . ALA A 1 178 ? -17.303 4.312 31.646 1.00 95.88 178 ALA A CA 1
ATOM 1372 C C . ALA A 1 178 ? -16.000 4.075 30.857 1.00 95.88 178 ALA A C 1
ATOM 1374 O O . ALA A 1 178 ? -15.977 4.179 29.634 1.00 95.88 178 ALA A O 1
ATOM 1375 N N . ARG A 1 179 ? -14.911 3.718 31.552 1.00 97.62 179 ARG A N 1
ATOM 1376 C CA . ARG A 1 179 ? -13.628 3.380 30.913 1.00 97.62 179 ARG A CA 1
ATOM 1377 C C . ARG A 1 179 ? -13.696 2.055 30.150 1.00 97.62 179 ARG A C 1
ATOM 1379 O O . ARG A 1 179 ? -13.152 1.967 29.054 1.00 97.62 179 ARG A O 1
ATOM 1386 N N . VAL A 1 180 ? -14.385 1.059 30.709 1.00 97.75 180 VAL A N 1
ATOM 1387 C CA . VAL A 1 180 ? -14.654 -0.238 30.065 1.00 97.75 180 VAL A CA 1
ATOM 1388 C C . VAL A 1 180 ? -15.472 -0.045 28.786 1.00 97.75 180 VAL A C 1
ATOM 1390 O O . VAL A 1 180 ? -15.088 -0.544 27.731 1.00 97.75 180 VAL A O 1
ATOM 1393 N N . GLU A 1 181 ? -16.545 0.748 28.835 1.00 97.69 181 GLU A N 1
ATOM 1394 C CA . GLU A 1 181 ? -17.351 1.070 27.651 1.00 97.69 181 GLU A CA 1
ATOM 1395 C C . GLU A 1 181 ? -16.535 1.770 26.554 1.00 97.69 181 GLU A C 1
ATOM 1397 O O . GLU A 1 181 ? -16.671 1.430 25.378 1.00 97.69 181 GLU A O 1
ATOM 1402 N N . ALA A 1 182 ? -15.663 2.716 26.919 1.00 97.94 182 ALA A N 1
ATOM 1403 C CA . ALA A 1 182 ? -14.793 3.397 25.961 1.00 97.94 182 ALA A CA 1
ATOM 1404 C C . ALA A 1 182 ? -13.809 2.426 25.276 1.00 97.94 182 ALA A C 1
ATOM 1406 O O . ALA A 1 182 ? -13.641 2.477 24.058 1.00 97.94 182 ALA A O 1
ATOM 1407 N N . LEU A 1 183 ? -13.223 1.484 26.024 1.00 98.31 183 LEU A N 1
ATOM 1408 C CA . LEU A 1 183 ? -12.356 0.440 25.462 1.00 98.31 183 LEU A CA 1
ATOM 1409 C C . LEU A 1 183 ? -13.112 -0.509 24.523 1.00 98.31 183 LEU A C 1
ATOM 1411 O O . LEU A 1 183 ? -12.595 -0.853 23.460 1.00 98.31 183 LEU A O 1
ATOM 1415 N N . HIS A 1 184 ? -14.349 -0.889 24.853 1.00 98.44 184 HIS A N 1
ATOM 1416 C CA . HIS A 1 184 ? -15.179 -1.680 23.942 1.00 98.44 184 HIS A CA 1
ATOM 1417 C C . HIS A 1 184 ? -15.501 -0.927 22.645 1.00 98.44 184 HIS A C 1
ATOM 1419 O O . HIS A 1 184 ? -15.454 -1.531 21.573 1.00 98.44 184 HIS A O 1
ATOM 1425 N N . ARG A 1 185 ? -15.762 0.388 22.709 1.00 98.38 185 ARG A N 1
ATOM 1426 C CA . ARG A 1 185 ? -15.934 1.220 21.502 1.00 98.38 185 ARG A CA 1
ATOM 1427 C C . ARG A 1 185 ? -14.666 1.253 20.648 1.00 98.38 185 ARG A C 1
ATOM 1429 O O . ARG A 1 185 ? -14.756 1.079 19.435 1.00 98.38 185 ARG A O 1
ATOM 1436 N N . LEU A 1 186 ? -13.494 1.419 21.265 1.00 98.56 186 LEU A N 1
ATOM 1437 C CA . LEU A 1 186 ? -12.207 1.358 20.564 1.00 98.56 186 LEU A CA 1
ATOM 1438 C C . LEU A 1 186 ? -11.974 -0.005 19.902 1.00 98.56 186 LEU A C 1
ATOM 1440 O O . LEU A 1 186 ? -11.511 -0.063 18.763 1.00 98.56 186 LEU A O 1
ATOM 1444 N N . ALA A 1 187 ? -12.305 -1.102 20.587 1.00 98.62 187 ALA A N 1
ATOM 1445 C CA . ALA A 1 187 ? -12.205 -2.445 20.026 1.00 98.62 187 ALA A CA 1
ATOM 1446 C C . ALA A 1 187 ? -13.129 -2.625 18.810 1.00 98.62 187 ALA A C 1
ATOM 1448 O O . ALA A 1 187 ? -12.677 -3.115 17.782 1.00 98.62 187 ALA A O 1
ATOM 1449 N N . ALA A 1 188 ? -14.386 -2.178 18.888 1.00 98.56 188 ALA A N 1
ATOM 1450 C CA . ALA A 1 188 ? -15.326 -2.266 17.768 1.00 98.56 188 ALA A CA 1
ATOM 1451 C C . ALA A 1 188 ? -14.845 -1.476 16.534 1.00 98.56 188 ALA A C 1
ATOM 1453 O O . ALA A 1 188 ? -14.866 -1.996 15.422 1.00 98.56 188 ALA A O 1
ATOM 1454 N N . LEU A 1 189 ? -14.330 -0.256 16.729 1.00 98.62 189 LEU A N 1
ATOM 1455 C CA . LEU A 1 189 ? -13.782 0.552 15.631 1.00 98.62 189 LEU A CA 1
ATOM 1456 C C . LEU A 1 189 ? -12.570 -0.114 14.967 1.00 98.62 189 LEU A C 1
ATOM 1458 O O . LEU A 1 189 ? -12.489 -0.153 13.743 1.00 98.62 189 LEU A O 1
ATOM 1462 N N . ASN A 1 190 ? -11.647 -0.673 15.755 1.00 98.56 190 ASN A N 1
ATOM 1463 C CA . ASN A 1 190 ? -10.490 -1.385 15.206 1.00 98.56 190 ASN A CA 1
ATOM 1464 C C . ASN A 1 190 ? -10.890 -2.665 14.453 1.00 98.56 190 ASN A C 1
ATOM 1466 O O . ASN A 1 190 ? -10.228 -3.033 13.488 1.00 98.56 190 ASN A O 1
ATOM 1470 N N . GLU A 1 191 ? -11.971 -3.334 14.855 1.00 98.75 191 GLU A N 1
ATOM 1471 C CA . GLU A 1 191 ? -12.506 -4.502 14.146 1.00 98.75 191 GLU A CA 1
ATOM 1472 C C . GLU A 1 191 ? -13.071 -4.113 12.769 1.00 98.75 191 GLU A C 1
ATOM 1474 O O . GLU A 1 191 ? -12.754 -4.762 11.771 1.00 98.75 191 GLU A O 1
ATOM 1479 N N . GLU A 1 192 ? -13.817 -3.004 12.687 1.00 98.69 192 GLU A N 1
ATOM 1480 C CA . GLU A 1 192 ? -14.281 -2.439 11.411 1.00 98.69 192 GLU A CA 1
ATOM 1481 C C . GLU A 1 192 ? -13.105 -2.011 10.512 1.00 98.69 192 GLU A C 1
ATOM 1483 O O . GLU A 1 192 ? -13.090 -2.319 9.319 1.00 98.69 192 GLU A O 1
ATOM 1488 N N . ILE A 1 193 ? -12.091 -1.352 11.084 1.00 98.56 193 ILE A N 1
ATOM 1489 C CA . ILE A 1 193 ? -10.874 -0.940 10.367 1.00 98.56 193 ILE A CA 1
ATOM 1490 C C . ILE A 1 193 ? -10.119 -2.159 9.825 1.00 98.56 193 ILE A C 1
ATOM 1492 O O . ILE A 1 193 ? -9.730 -2.173 8.656 1.00 98.56 193 ILE A O 1
ATOM 1496 N N . ALA A 1 194 ? -9.940 -3.205 10.638 1.00 98.56 194 ALA A N 1
ATOM 1497 C CA . ALA A 1 194 ? -9.279 -4.433 10.208 1.00 98.56 194 ALA A CA 1
ATOM 1498 C C . ALA A 1 194 ? -10.006 -5.081 9.021 1.00 98.56 194 ALA A C 1
ATOM 1500 O O . ALA A 1 194 ? -9.358 -5.507 8.066 1.00 98.56 194 ALA A O 1
ATOM 1501 N N . ALA A 1 195 ? -11.341 -5.121 9.054 1.00 98.56 195 ALA A N 1
ATOM 1502 C CA . ALA A 1 195 ? -12.146 -5.659 7.962 1.00 98.56 195 ALA A CA 1
ATOM 1503 C C . ALA A 1 195 ? -11.992 -4.849 6.662 1.00 98.56 195 ALA A C 1
ATOM 1505 O O . ALA A 1 195 ? -11.847 -5.442 5.594 1.00 98.56 195 ALA A O 1
ATOM 1506 N N . LEU A 1 196 ? -11.960 -3.511 6.737 1.00 98.38 196 LEU A N 1
ATOM 1507 C CA . LEU A 1 196 ? -11.736 -2.673 5.552 1.00 98.38 196 LEU A CA 1
ATOM 1508 C C . LEU A 1 196 ? -10.347 -2.876 4.947 1.00 98.38 196 LEU A C 1
ATOM 1510 O O . LEU A 1 196 ? -10.231 -2.947 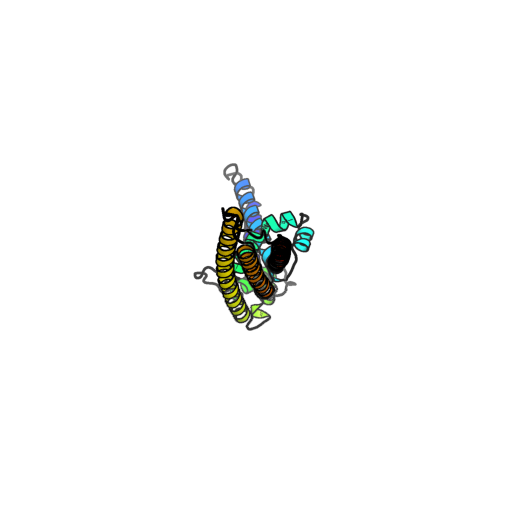3.725 1.00 98.38 196 LEU A O 1
ATOM 1514 N N . TYR A 1 197 ? -9.306 -3.000 5.773 1.00 98.44 197 TYR A N 1
ATOM 1515 C CA . TYR A 1 197 ? -7.970 -3.303 5.266 1.00 98.44 197 TYR A CA 1
ATOM 1516 C C . TYR A 1 197 ? -7.914 -4.670 4.577 1.00 98.44 197 TYR A C 1
ATOM 1518 O O . TYR A 1 197 ? -7.288 -4.785 3.528 1.00 98.44 197 TYR A O 1
ATOM 1526 N N . GLU A 1 198 ? -8.612 -5.689 5.084 1.00 98.19 198 GLU A N 1
ATOM 1527 C CA . GLU A 1 198 ? -8.718 -6.972 4.375 1.00 98.19 198 GLU A CA 1
ATOM 1528 C C . GLU A 1 198 ? -9.431 -6.833 3.026 1.00 98.19 198 GLU A C 1
ATOM 1530 O O . GLU A 1 198 ? -8.970 -7.389 2.031 1.00 98.19 198 GLU A O 1
ATOM 1535 N N . GLU A 1 199 ? -10.507 -6.048 2.937 1.00 97.94 199 GLU A N 1
ATOM 1536 C CA . GLU A 1 199 ? -11.149 -5.766 1.647 1.00 97.94 199 GLU A CA 1
ATOM 1537 C C . GLU A 1 199 ? -10.220 -5.019 0.676 1.00 97.94 199 GLU A C 1
ATOM 1539 O O . GLU A 1 199 ? -10.213 -5.313 -0.525 1.00 97.94 199 GLU A O 1
ATOM 1544 N N . LEU A 1 200 ? -9.411 -4.087 1.190 1.00 96.62 200 LEU A N 1
ATOM 1545 C CA . LEU A 1 200 ? -8.424 -3.347 0.4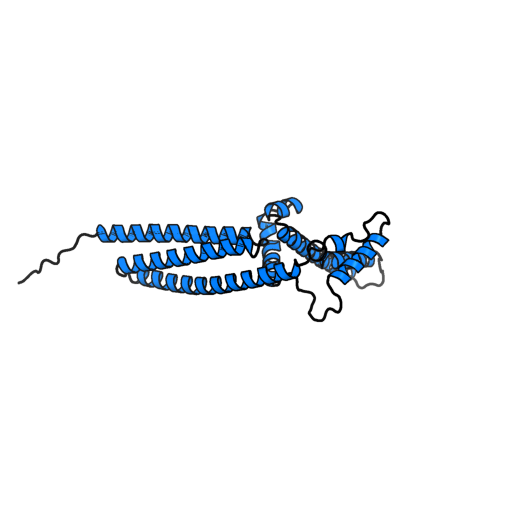07 1.00 96.62 200 LEU A CA 1
ATOM 1546 C C . LEU A 1 200 ? -7.343 -4.261 -0.183 1.00 96.62 200 LEU A C 1
ATOM 1548 O O . LEU A 1 200 ? -6.863 -3.967 -1.273 1.00 96.62 200 LEU A O 1
ATOM 1552 N N . THR A 1 201 ? -7.021 -5.409 0.429 1.00 95.62 201 THR A N 1
ATOM 1553 C CA . THR A 1 201 ? -6.055 -6.362 -0.162 1.00 95.62 201 THR A CA 1
ATOM 1554 C C . THR A 1 201 ? -6.472 -6.855 -1.551 1.00 95.62 201 THR A C 1
ATOM 1556 O O . THR A 1 201 ? -5.620 -7.059 -2.412 1.00 95.62 201 THR A O 1
ATOM 1559 N N . GLY A 1 202 ? -7.778 -7.033 -1.784 1.00 92.06 202 GLY A N 1
ATOM 1560 C CA . GLY A 1 202 ? -8.316 -7.449 -3.080 1.00 92.06 202 GLY A CA 1
ATOM 1561 C C . GLY A 1 202 ? -8.572 -6.280 -4.030 1.00 92.06 202 GLY A C 1
ATOM 1562 O O . GLY A 1 202 ? -8.567 -6.464 -5.247 1.00 92.06 202 GLY A O 1
ATOM 1563 N N . ALA A 1 203 ? -8.810 -5.083 -3.492 1.00 93.12 203 ALA A N 1
ATOM 1564 C CA . ALA A 1 203 ? -9.001 -3.879 -4.293 1.00 93.12 203 ALA A CA 1
ATOM 1565 C C . ALA A 1 203 ? -7.668 -3.266 -4.757 1.00 93.12 203 ALA A C 1
ATOM 1567 O O . ALA A 1 203 ? -7.630 -2.660 -5.820 1.00 93.12 203 ALA A O 1
ATOM 1568 N N . GLU A 1 204 ? -6.581 -3.445 -4.010 1.00 93.19 204 GLU A N 1
ATOM 1569 C CA . GLU A 1 204 ? -5.248 -2.883 -4.268 1.00 93.19 204 GLU A CA 1
ATOM 1570 C C . GLU A 1 204 ? -4.171 -3.966 -4.057 1.00 93.19 204 GLU A C 1
ATOM 1572 O O . GLU A 1 204 ? -3.421 -3.915 -3.076 1.00 93.19 204 GLU A O 1
ATOM 1577 N N . PRO A 1 205 ? -4.094 -4.986 -4.938 1.00 90.44 205 PRO A N 1
ATOM 1578 C CA . PRO A 1 205 ? -3.119 -6.073 -4.820 1.00 90.44 205 PRO A CA 1
ATOM 1579 C C . PRO A 1 205 ? -1.664 -5.586 -4.721 1.00 90.44 205 PRO A C 1
ATOM 1581 O O . PRO A 1 205 ? -0.862 -6.175 -3.997 1.00 90.44 205 PRO A O 1
ATOM 1584 N N . GLU A 1 206 ? -1.337 -4.471 -5.373 1.00 88.06 206 GLU A N 1
ATOM 1585 C CA . GLU A 1 206 ? -0.034 -3.805 -5.330 1.00 88.06 206 GLU A CA 1
ATOM 1586 C C . GLU A 1 206 ? 0.372 -3.327 -3.918 1.00 88.06 206 GLU A C 1
ATOM 1588 O O . GLU A 1 206 ? 1.567 -3.186 -3.629 1.00 88.06 206 GLU A O 1
ATOM 1593 N N . LEU A 1 207 ? -0.612 -3.134 -3.030 1.00 92.06 207 LEU A N 1
ATOM 1594 C CA . LEU A 1 207 ? -0.471 -2.746 -1.621 1.00 92.06 207 LEU A CA 1
ATOM 1595 C C . LEU A 1 207 ? -0.942 -3.847 -0.651 1.00 92.06 207 LEU A C 1
ATOM 1597 O O . LEU A 1 207 ? -1.167 -3.601 0.536 1.00 92.06 207 LEU A O 1
ATOM 1601 N N . ALA A 1 208 ? -1.123 -5.084 -1.123 1.00 91.88 208 ALA A N 1
ATOM 1602 C CA . ALA A 1 208 ? -1.720 -6.139 -0.307 1.00 91.88 208 ALA A CA 1
ATOM 1603 C C . ALA A 1 208 ? -0.910 -6.466 0.960 1.00 91.88 208 ALA A C 1
ATOM 1605 O O . ALA A 1 208 ? -1.494 -6.837 1.978 1.00 91.88 208 ALA A O 1
ATOM 1606 N N . ASP A 1 209 ? 0.422 -6.347 0.920 1.00 90.31 209 ASP A N 1
ATOM 1607 C CA . ASP A 1 209 ? 1.272 -6.577 2.095 1.00 90.31 209 ASP A CA 1
ATOM 1608 C C . ASP A 1 209 ? 1.038 -5.499 3.164 1.00 90.31 209 ASP A C 1
ATOM 1610 O O . ASP A 1 209 ? 0.911 -5.800 4.352 1.00 90.31 209 ASP A O 1
ATOM 1614 N N . GLU A 1 210 ? 0.949 -4.244 2.740 1.00 94.00 210 GLU A N 1
ATOM 1615 C CA . GLU A 1 210 ? 0.705 -3.068 3.567 1.00 94.00 210 GLU A CA 1
ATOM 1616 C C . GLU A 1 210 ? -0.681 -3.125 4.213 1.00 94.00 210 GLU A C 1
ATOM 1618 O O . GLU A 1 210 ? -0.822 -2.883 5.418 1.00 94.00 210 GLU A O 1
ATOM 1623 N N . HIS A 1 21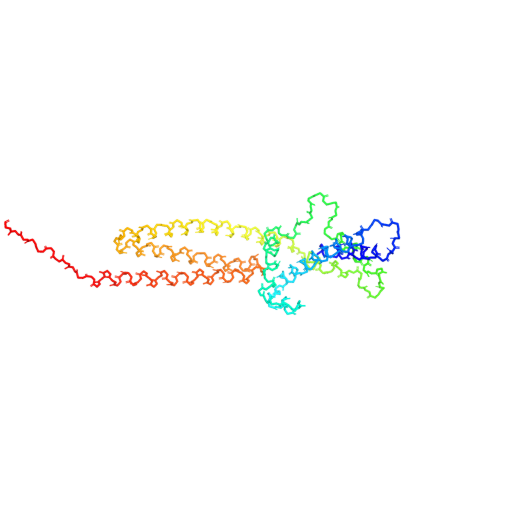1 ? -1.687 -3.513 3.431 1.00 96.44 211 HIS A N 1
ATOM 1624 C CA . HIS A 1 211 ? -3.060 -3.692 3.894 1.00 96.44 211 HIS A CA 1
ATOM 1625 C C . HIS A 1 211 ? -3.168 -4.832 4.905 1.00 96.44 211 HIS A C 1
ATOM 1627 O O . HIS A 1 211 ? -3.702 -4.624 5.993 1.00 96.44 211 HIS A O 1
ATOM 1633 N N . ARG A 1 212 ? -2.552 -5.994 4.636 1.00 96.44 212 ARG A N 1
ATOM 1634 C CA . ARG A 1 212 ? -2.484 -7.113 5.598 1.00 96.44 212 ARG A CA 1
ATOM 1635 C C . ARG A 1 212 ? -1.806 -6.709 6.907 1.00 96.44 212 ARG A C 1
ATOM 1637 O O . ARG A 1 212 ? -2.318 -7.002 7.985 1.00 96.44 212 ARG A O 1
ATOM 1644 N N . ASN A 1 213 ? -0.685 -5.990 6.833 1.00 96.00 213 ASN A N 1
ATOM 1645 C CA . ASN A 1 213 ? 0.010 -5.501 8.026 1.00 96.00 213 ASN A CA 1
ATOM 1646 C C . ASN A 1 213 ? -0.845 -4.505 8.826 1.00 96.00 213 ASN A C 1
ATOM 1648 O O . ASN A 1 213 ? -0.789 -4.479 10.056 1.00 96.00 213 ASN A O 1
ATOM 1652 N N . SER A 1 214 ? -1.627 -3.661 8.153 1.00 97.69 214 SER A N 1
ATOM 1653 C CA . SER A 1 214 ? -2.520 -2.704 8.814 1.00 97.69 214 SER A CA 1
ATOM 1654 C C . SER A 1 214 ? -3.734 -3.386 9.445 1.00 97.69 214 SER A C 1
ATOM 1656 O O . SER A 1 214 ? -4.054 -3.080 10.595 1.00 97.69 214 SER A O 1
ATOM 1658 N N . ALA A 1 215 ? -4.327 -4.375 8.769 1.00 98.38 215 ALA A N 1
ATOM 1659 C CA . ALA A 1 215 ? -5.372 -5.222 9.339 1.00 98.38 215 ALA A CA 1
ATOM 1660 C C . ALA A 1 215 ? -4.889 -5.937 10.610 1.00 98.38 215 ALA A C 1
ATOM 1662 O O . ALA A 1 215 ? -5.575 -5.926 11.631 1.00 98.38 215 ALA A O 1
ATOM 1663 N N . GLU A 1 216 ? -3.679 -6.499 10.584 1.00 98.50 216 GLU A N 1
ATOM 1664 C CA . GLU A 1 216 ? -3.112 -7.216 11.728 1.00 98.50 216 GLU A CA 1
ATOM 1665 C C . GLU A 1 216 ? -2.820 -6.301 12.925 1.00 98.50 216 GLU A C 1
ATOM 1667 O O . GLU A 1 216 ? -3.113 -6.647 14.074 1.00 98.50 216 GLU A O 1
ATOM 1672 N N . ARG A 1 217 ? -2.307 -5.090 12.673 1.00 98.31 217 ARG A N 1
ATOM 1673 C CA . ARG A 1 217 ? -2.136 -4.079 13.728 1.00 98.31 217 ARG A CA 1
ATOM 1674 C C . ARG A 1 217 ? -3.471 -3.720 14.374 1.00 98.31 217 ARG A C 1
ATOM 1676 O O . ARG A 1 217 ? -3.557 -3.702 15.599 1.00 98.31 217 ARG A O 1
ATOM 1683 N N . ALA A 1 218 ? -4.512 -3.506 13.570 1.00 98.12 218 ALA A N 1
ATOM 1684 C CA . ALA A 1 218 ? -5.848 -3.219 14.080 1.00 98.12 218 ALA A CA 1
ATOM 1685 C C . ALA A 1 218 ? -6.399 -4.388 14.920 1.00 98.12 218 ALA A C 1
ATOM 1687 O O . ALA A 1 218 ? -6.866 -4.164 16.035 1.00 98.12 218 ALA A O 1
ATOM 1688 N N . ARG A 1 219 ? -6.249 -5.648 14.480 1.00 98.62 219 ARG A N 1
ATOM 1689 C CA . ARG A 1 219 ? -6.629 -6.843 15.271 1.00 98.62 219 ARG A CA 1
ATOM 1690 C C . ARG A 1 219 ? -5.881 -6.958 16.595 1.00 98.62 219 ARG A C 1
ATOM 1692 O O . ARG A 1 219 ? -6.478 -7.301 17.619 1.00 98.62 219 ARG A O 1
ATOM 1699 N N . THR A 1 220 ? -4.587 -6.649 16.590 1.00 98.50 220 THR A N 1
ATOM 1700 C CA . THR A 1 220 ? -3.790 -6.593 17.821 1.00 98.50 220 THR A CA 1
ATOM 1701 C C . THR A 1 220 ? -4.391 -5.567 18.785 1.00 98.50 220 THR A C 1
ATOM 1703 O O . THR A 1 220 ? -4.635 -5.886 19.947 1.00 98.50 220 THR A O 1
ATOM 1706 N N . SER A 1 221 ? -4.743 -4.372 18.292 1.00 97.94 221 SER A N 1
ATOM 1707 C CA . SER A 1 221 ? -5.420 -3.342 19.090 1.00 97.94 221 SER A CA 1
ATOM 1708 C C . SER A 1 221 ? -6.799 -3.776 19.601 1.00 97.94 221 SER A C 1
ATOM 1710 O O . SER A 1 221 ? -7.128 -3.473 20.747 1.00 97.94 221 SER A O 1
ATOM 1712 N N . VAL A 1 222 ? -7.595 -4.516 18.814 1.00 98.62 222 VAL A N 1
ATOM 1713 C CA . VAL A 1 222 ? -8.864 -5.115 19.283 1.00 98.62 222 VAL A CA 1
ATOM 1714 C C . VAL A 1 222 ? -8.619 -5.988 20.512 1.00 98.62 222 VAL A C 1
ATOM 1716 O O . VAL A 1 222 ? -9.295 -5.820 21.528 1.00 98.62 222 VAL A O 1
ATOM 1719 N N . THR A 1 223 ? -7.645 -6.897 20.421 1.00 98.56 223 THR A N 1
ATOM 1720 C CA . THR A 1 223 ? -7.310 -7.843 21.493 1.00 98.56 223 THR A CA 1
ATOM 1721 C C . THR A 1 223 ? -6.873 -7.099 22.751 1.00 98.56 223 THR A C 1
ATOM 1723 O O . THR A 1 223 ? -7.486 -7.272 23.802 1.00 98.56 223 THR A O 1
ATOM 1726 N N . SER A 1 224 ? -5.913 -6.174 22.633 1.00 98.31 224 SER A N 1
ATOM 1727 C CA . SER A 1 224 ? -5.423 -5.392 23.774 1.00 98.31 224 SER A CA 1
ATOM 1728 C C . SER A 1 224 ? -6.515 -4.548 24.443 1.00 98.31 224 SER A C 1
ATOM 1730 O O . SER A 1 224 ? -6.569 -4.469 25.669 1.00 98.31 224 SER A O 1
ATOM 1732 N N . ASN A 1 225 ? -7.413 -3.934 23.664 1.00 98.25 225 ASN A N 1
ATOM 1733 C CA . ASN A 1 225 ? -8.515 -3.144 24.217 1.00 98.25 225 ASN A CA 1
ATOM 1734 C C . ASN A 1 225 ? -9.520 -4.016 24.985 1.00 98.25 225 ASN A C 1
ATOM 1736 O O . ASN A 1 225 ? -9.984 -3.608 26.051 1.00 98.25 225 ASN A O 1
ATOM 1740 N N . ARG A 1 226 ? -9.843 -5.215 24.474 1.00 98.50 226 ARG A N 1
ATOM 1741 C CA . ARG A 1 226 ? -10.748 -6.169 25.142 1.00 98.50 226 ARG A CA 1
ATOM 1742 C C . ARG A 1 226 ? -10.139 -6.708 26.437 1.00 98.50 226 ARG A C 1
ATOM 1744 O O . ARG A 1 226 ? -10.781 -6.613 27.478 1.00 98.50 226 ARG A O 1
ATOM 1751 N N . GLU A 1 227 ? -8.887 -7.162 26.401 1.00 98.44 227 GLU A N 1
ATOM 1752 C CA . GLU A 1 227 ? -8.170 -7.636 27.595 1.00 98.44 227 GLU A CA 1
ATOM 1753 C C . GLU A 1 227 ? -8.099 -6.551 28.675 1.00 98.44 227 GLU A C 1
ATOM 1755 O O . GLU A 1 227 ? -8.324 -6.807 29.860 1.00 98.44 227 GLU A O 1
ATOM 1760 N N . TYR A 1 228 ? -7.833 -5.302 28.281 1.00 98.00 228 TYR A N 1
ATOM 1761 C CA . TYR A 1 228 ? -7.761 -4.222 29.255 1.00 98.00 228 TYR A CA 1
ATOM 1762 C C . TYR A 1 228 ? -9.130 -3.862 29.848 1.00 98.00 228 TYR A C 1
ATOM 1764 O O . TYR A 1 228 ? -9.230 -3.562 31.042 1.00 98.00 228 TYR A O 1
ATOM 1772 N N . ALA A 1 229 ? -10.195 -3.939 29.047 1.00 97.88 229 ALA A N 1
ATOM 1773 C CA . ALA A 1 229 ? -11.562 -3.767 29.524 1.00 97.88 229 ALA A CA 1
ATOM 1774 C C . ALA A 1 229 ? -11.923 -4.836 30.574 1.00 97.88 229 ALA A C 1
ATOM 1776 O O . ALA A 1 229 ? -12.435 -4.495 31.642 1.00 97.88 229 ALA A O 1
ATOM 1777 N N . GLU A 1 230 ? -11.577 -6.101 30.325 1.00 97.88 230 GLU A N 1
ATOM 1778 C CA . GLU A 1 230 ? -11.792 -7.213 31.261 1.00 97.88 230 GLU A CA 1
ATOM 1779 C C . GLU A 1 230 ? -11.038 -7.012 32.582 1.00 97.88 230 GLU A C 1
ATOM 1781 O O . GLU A 1 230 ? -11.619 -7.146 33.662 1.00 97.88 230 GLU A O 1
ATOM 1786 N N . LEU A 1 231 ? -9.767 -6.599 32.522 1.00 97.19 231 LEU A N 1
ATOM 1787 C CA . LEU A 1 231 ? -8.972 -6.298 33.718 1.00 97.19 231 LEU A CA 1
ATOM 1788 C C . LEU A 1 231 ? -9.577 -5.159 34.553 1.00 97.19 231 LEU A C 1
ATOM 1790 O O . LEU A 1 231 ? -9.584 -5.217 35.787 1.00 97.19 231 LEU A O 1
ATOM 1794 N N . LEU A 1 232 ? -10.091 -4.110 33.902 1.00 95.62 232 LEU A N 1
ATOM 1795 C CA . LEU A 1 232 ? -10.748 -3.000 34.594 1.00 95.62 232 LEU A CA 1
ATOM 1796 C C . LEU A 1 232 ? -12.079 -3.414 35.228 1.00 95.62 232 LEU A C 1
ATOM 1798 O O . LEU A 1 232 ? -12.366 -2.955 36.338 1.00 95.62 232 LEU A O 1
ATOM 1802 N N . ALA A 1 233 ? -12.851 -4.272 34.558 1.00 95.12 233 ALA A N 1
ATOM 1803 C CA . ALA A 1 233 ? -14.104 -4.819 35.071 1.00 95.12 233 ALA A CA 1
ATOM 1804 C C . ALA A 1 233 ? -13.864 -5.715 36.296 1.00 95.12 233 ALA A C 1
ATOM 1806 O O . ALA A 1 233 ? -14.440 -5.465 37.354 1.00 95.12 233 ALA A O 1
ATOM 1807 N N . ALA A 1 234 ? -12.919 -6.656 36.219 1.00 94.81 234 ALA A N 1
ATOM 1808 C CA . ALA A 1 234 ? -12.560 -7.526 37.342 1.00 94.81 234 ALA A CA 1
ATOM 1809 C C . ALA A 1 234 ? -12.081 -6.725 38.566 1.00 94.81 234 ALA A C 1
ATOM 1811 O O . ALA A 1 234 ? -12.431 -7.022 39.709 1.00 94.81 234 ALA A O 1
ATOM 1812 N N . LYS A 1 235 ? -11.316 -5.647 38.343 1.00 92.44 235 LYS A N 1
ATOM 1813 C CA . LYS A 1 235 ? -10.899 -4.741 39.422 1.00 92.44 235 LYS A CA 1
ATOM 1814 C C . LYS A 1 235 ? -12.081 -3.996 40.054 1.00 92.44 235 LYS A C 1
ATOM 1816 O O . LYS A 1 235 ? -12.001 -3.645 41.228 1.00 92.44 235 LYS A O 1
ATOM 1821 N N . ALA A 1 236 ? -13.132 -3.701 39.290 1.00 89.94 236 ALA A N 1
ATOM 1822 C CA . ALA A 1 236 ? -14.342 -3.065 39.807 1.00 89.94 236 ALA A CA 1
ATOM 1823 C C . ALA A 1 236 ? -15.140 -4.022 40.697 1.00 89.94 236 ALA A C 1
ATOM 1825 O O . ALA A 1 236 ? -15.593 -3.624 41.766 1.00 89.94 236 ALA A O 1
ATOM 1826 N N . GLU A 1 237 ? -15.246 -5.286 40.288 1.00 89.19 237 GLU A N 1
ATOM 1827 C CA . GLU A 1 237 ? -15.924 -6.340 41.049 1.00 89.19 237 GLU A CA 1
ATOM 1828 C C . GLU A 1 237 ? -15.186 -6.695 42.347 1.00 89.19 237 GLU A C 1
ATOM 1830 O O . GLU A 1 237 ? -15.813 -6.954 43.372 1.00 89.19 237 GLU A O 1
ATOM 1835 N N . ALA A 1 238 ? -13.850 -6.668 42.327 1.00 87.75 238 ALA A N 1
ATOM 1836 C CA . ALA A 1 238 ? -13.020 -6.975 43.491 1.00 87.75 238 ALA A CA 1
ATOM 1837 C C . ALA A 1 238 ? -12.926 -5.832 44.522 1.00 87.75 238 ALA A C 1
ATOM 1839 O O . ALA A 1 238 ? -12.417 -6.047 45.625 1.00 87.75 238 ALA A O 1
ATOM 1840 N N . ALA A 1 239 ? -13.366 -4.613 44.188 1.00 80.56 239 ALA A N 1
ATOM 1841 C CA . ALA A 1 239 ? -13.332 -3.491 45.118 1.00 80.56 239 ALA A CA 1
ATOM 1842 C C . ALA A 1 239 ? -14.427 -3.675 46.190 1.00 80.56 239 ALA A C 1
ATOM 1844 O O . ALA A 1 239 ? -15.612 -3.680 45.850 1.00 80.56 239 ALA A O 1
ATOM 1845 N N . PRO A 1 240 ? -14.078 -3.831 47.485 1.00 64.31 240 PRO A N 1
ATOM 1846 C CA . PRO A 1 240 ? -15.073 -4.048 48.525 1.00 64.31 240 PRO A CA 1
ATOM 1847 C C . PRO A 1 240 ? -16.026 -2.854 48.588 1.00 64.31 240 PRO A C 1
ATOM 1849 O O . PRO A 1 240 ? -15.587 -1.702 48.587 1.00 64.31 240 PRO A O 1
ATOM 1852 N N . ALA A 1 241 ? -17.329 -3.130 48.675 1.00 60.12 241 ALA A N 1
ATOM 1853 C CA . ALA A 1 241 ? -18.327 -2.122 48.993 1.00 60.12 241 ALA A CA 1
ATOM 1854 C C . ALA A 1 241 ? -17.972 -1.540 50.365 1.00 60.12 241 ALA A C 1
ATOM 1856 O O . ALA A 1 241 ? -18.255 -2.149 51.395 1.00 60.12 241 ALA A O 1
ATOM 1857 N N . ILE A 1 242 ? -17.296 -0.389 50.392 1.00 57.59 242 ILE A N 1
ATOM 1858 C CA . ILE A 1 242 ? -17.091 0.372 51.620 1.00 57.59 242 ILE A CA 1
ATOM 1859 C C . ILE A 1 242 ? -18.482 0.862 52.013 1.00 57.59 242 ILE A C 1
ATOM 1861 O O . ILE A 1 242 ? -18.948 1.910 51.572 1.00 57.59 242 ILE A O 1
ATOM 1865 N N . THR A 1 243 ? -19.180 0.036 52.787 1.00 50.19 243 THR A N 1
ATOM 1866 C CA . THR A 1 243 ? -20.430 0.373 53.445 1.00 50.19 243 THR A CA 1
ATOM 1867 C C . THR A 1 243 ? -20.152 1.591 54.303 1.00 50.19 243 THR A C 1
ATOM 1869 O O . THR A 1 243 ? -19.463 1.502 55.321 1.00 50.19 243 THR A O 1
ATOM 1872 N N . SER A 1 244 ? -20.658 2.738 53.863 1.00 51.56 244 SER A N 1
ATOM 1873 C CA . SER A 1 244 ? -20.800 3.931 54.680 1.00 51.56 244 SER A CA 1
ATOM 1874 C C . SER A 1 244 ? -21.728 3.578 55.841 1.00 51.56 244 SER A C 1
ATOM 1876 O O . SER A 1 244 ? -22.940 3.730 55.740 1.00 51.56 244 SER A O 1
ATOM 1878 N N . SER A 1 245 ? -21.180 3.028 56.928 1.00 51.50 245 SER A N 1
ATOM 1879 C CA . SER A 1 245 ? -21.923 2.948 58.177 1.00 51.50 245 SER A CA 1
ATOM 1880 C C . SER A 1 245 ? -22.063 4.376 58.687 1.00 51.50 245 SER A C 1
ATOM 1882 O O . SER A 1 245 ? -21.091 4.985 59.142 1.00 51.50 245 SER A O 1
ATOM 1884 N N . GLU A 1 246 ? -23.271 4.904 58.544 1.00 50.69 246 GLU A N 1
ATOM 1885 C CA . GLU A 1 246 ? -23.763 6.105 59.199 1.00 50.69 246 GLU A CA 1
ATOM 1886 C C . GLU A 1 246 ? -23.349 6.107 60.675 1.00 50.69 246 GLU A C 1
ATOM 1888 O O . GLU A 1 246 ? -23.841 5.332 61.493 1.00 50.69 246 GLU A O 1
ATOM 1893 N N . GLY A 1 247 ? -22.419 6.994 61.021 1.00 56.88 247 GLY A N 1
ATOM 1894 C CA . GLY A 1 247 ? -22.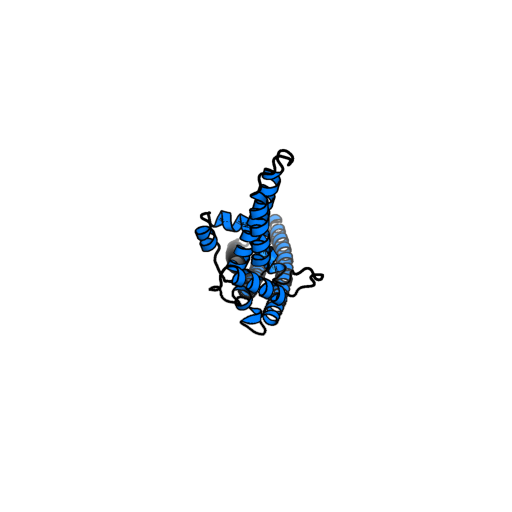188 7.400 62.397 1.00 56.88 247 GLY A CA 1
ATOM 1895 C C . GLY A 1 247 ? -23.201 8.474 62.762 1.00 56.88 247 GLY A C 1
ATOM 1896 O O . GLY A 1 247 ? -22.890 9.658 62.686 1.00 56.88 247 GLY A O 1
ATOM 1897 N N . THR A 1 248 ? -24.414 8.068 63.130 1.00 61.47 248 THR A N 1
ATOM 1898 C CA . THR A 1 248 ? -25.371 8.934 63.823 1.00 61.47 248 THR A CA 1
ATOM 1899 C C . THR A 1 248 ? -24.826 9.213 65.227 1.00 61.47 248 THR A C 1
ATOM 1901 O O . THR A 1 248 ? -24.761 8.304 66.057 1.00 61.47 248 THR A O 1
ATOM 1904 N N . ARG A 1 249 ? -24.420 10.454 65.498 1.00 62.53 249 ARG A N 1
ATOM 1905 C CA . ARG A 1 249 ? -24.362 11.033 66.846 1.00 62.53 249 ARG A CA 1
ATOM 1906 C C . ARG A 1 249 ? -24.715 12.506 66.787 1.00 62.53 249 ARG A C 1
ATOM 1908 O O . ARG A 1 249 ? -24.193 13.184 65.879 1.00 62.53 249 ARG A O 1
#

Mean predicted aligned error: 7.88 Å

pLDDT: mean 87.0, std 12.25, range [49.44, 98.75]

Nearest PDB structures (foldseek):
  2v0o-assembly2_C  TM=3.443E-01  e=2.927E+00  Homo sapiens
  7a0g-assembly1_FFF  TM=2.685E-01  e=9.001E+00  Serratia marcescens
  6grj-assembly1_B  TM=2.613E-01  e=9.001E+00  Aeromonas hydrophila
  7a0g-assembly1_JJJ  TM=1.822E-01  e=7.190E+00  Serratia marcescens

Secondary structure (DSSP, 8-state):
-HHHHHHHHHHHHHHTTSS--SSSPTTHHHHHHHHHHHHHHHHHHHHHHHHHHTT--HHHHHHHHTS-HHHHHHHHHHHHHHHHHH-S--S-TT-SS-HHHHHHHHHHHHHHH-TTS-TTTTGGG-HHHHSTTHHHHHHHHHHHHHHHHHHHHHHHHHHHHHHHHHHHHHHTT--HHHHHHHHHHHHHHHHHHHHHHHHHHHH-GGGHHHHHHHHHHHHHHHHHHHHHHHHHHHHHHTS----------